Protein AF-0000000080709933 (afdb_homodimer)

Secondary structure (DSSP, 8-state):
---SHHHHHHHHHHHHHHHHHHHHHHHHHHH-SEEEEESB-SSSBSSHHHHHHHHHHHHTT---EEEEGGG-HHHHHHHHHHHT--SS-EEEETTEEEE-HHHHHHHHHHTHHHHHHHHHHH-/---SHHHHHHHHHHHHHHHHHHHHHHHHHHH-SEEEEESB-SSSBSSHHHHHHHHHHHHTT---EEEEGGG-HHHHHHHHHHHT--SS-EEEETTEEEE-HHHHHHHHHHTHHHHHHHHHHH-

Structure (mmCIF, N/CA/C/O backbone):
data_AF-0000000080709933-model_v1
#
loop_
_entity.id
_entity.type
_entity.pdbx_description
1 polymer Glutaredoxin
#
loop_
_atom_site.group_PDB
_atom_site.id
_atom_site.type_symbol
_atom_site.label_atom_id
_atom_site.label_alt_id
_atom_site.label_comp_id
_atom_site.label_asym_id
_atom_site.label_entity_id
_atom_site.label_seq_id
_atom_site.pdbx_PDB_ins_code
_atom_site.Cartn_x
_atom_site.Cartn_y
_atom_site.Cartn_z
_atom_site.occupancy
_atom_site.B_iso_or_equiv
_atom_site.auth_seq_id
_atom_site.auth_comp_id
_atom_site.auth_asym_id
_atom_site.auth_atom_id
_atom_site.pdbx_PDB_model_num
ATOM 1 N N . MET A 1 1 ? 10.039 23.172 -39.812 1 31.02 1 MET A N 1
ATOM 2 C CA . MET A 1 1 ? 9.82 21.75 -40.031 1 31.02 1 MET A CA 1
ATOM 3 C C . MET A 1 1 ? 10.656 20.922 -39.031 1 31.02 1 MET A C 1
ATOM 5 O O . MET A 1 1 ? 10.875 19.734 -39.25 1 31.02 1 MET A O 1
ATOM 9 N N . MET A 1 2 ? 11.555 21.547 -38.469 1 41.44 2 MET A N 1
ATOM 10 C CA . MET A 1 2 ? 12.461 21 -37.438 1 41.44 2 MET A CA 1
ATOM 11 C C . MET A 1 2 ? 11.68 20.359 -36.312 1 41.44 2 MET A C 1
ATOM 13 O O . MET A 1 2 ? 12.195 20.219 -35.188 1 41.44 2 MET A O 1
ATOM 17 N N . SER A 1 3 ? 10.289 20.188 -36.438 1 41.62 3 SER A N 1
ATOM 18 C CA . SER A 1 3 ? 9.117 20.078 -35.594 1 41.62 3 SER A CA 1
ATOM 19 C C . SER A 1 3 ? 9.242 18.906 -34.625 1 41.62 3 SER A C 1
ATOM 21 O O . SER A 1 3 ? 9.164 19.062 -33.406 1 41.62 3 SER A O 1
ATOM 23 N N . GLU A 1 4 ? 8.383 17.578 -34.844 1 43.62 4 GLU A N 1
ATOM 24 C CA . GLU A 1 4 ? 7.754 16.375 -34.312 1 43.62 4 GLU A CA 1
ATOM 25 C C . GLU A 1 4 ? 8.797 15.32 -33.938 1 43.62 4 GLU A C 1
ATOM 27 O O . GLU A 1 4 ? 8.453 14.203 -33.562 1 43.62 4 GLU A O 1
ATOM 32 N N . ASP A 1 5 ? 9.922 15.477 -34.375 1 46.28 5 ASP A N 1
ATOM 33 C CA . ASP A 1 5 ? 10.891 14.383 -34.312 1 46.28 5 ASP A CA 1
ATOM 34 C C . ASP A 1 5 ? 11.367 14.156 -32.875 1 46.28 5 ASP A C 1
ATOM 36 O O . 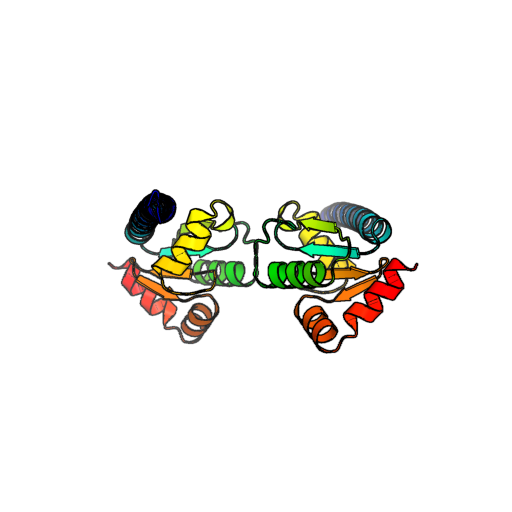ASP A 1 5 ? 11.891 13.094 -32.531 1 46.28 5 ASP A O 1
ATOM 40 N N . PHE A 1 6 ? 11.438 15.195 -32.188 1 52.91 6 PHE A N 1
ATOM 41 C CA . PHE A 1 6 ? 11.859 15.016 -30.812 1 52.91 6 PHE A CA 1
ATOM 42 C C . PHE A 1 6 ? 10.859 14.156 -30.047 1 52.91 6 PHE A C 1
ATOM 44 O O . PHE A 1 6 ? 11.234 13.414 -29.141 1 52.91 6 PHE A O 1
ATOM 51 N N . GLY A 1 7 ? 9.531 14.133 -30.547 1 52.72 7 GLY A N 1
ATOM 52 C CA . GLY A 1 7 ? 8.43 13.336 -30.031 1 52.72 7 GLY A CA 1
ATOM 53 C C . GLY A 1 7 ? 8.531 11.867 -30.375 1 52.72 7 GLY A C 1
ATOM 54 O O . GLY A 1 7 ? 8.148 11 -29.594 1 52.72 7 GLY A O 1
ATOM 55 N N . GLU A 1 8 ? 9.094 11.641 -31.531 1 57.38 8 GLU A N 1
ATOM 56 C CA . GLU A 1 8 ? 9.148 10.281 -32.062 1 57.38 8 GLU A CA 1
ATOM 57 C C . GLU A 1 8 ? 10.234 9.461 -31.344 1 57.38 8 GLU A C 1
ATOM 59 O O . GLU A 1 8 ? 10.016 8.297 -31.016 1 57.38 8 GLU A O 1
ATOM 64 N N . GLU A 1 9 ? 11.414 10.086 -31.203 1 57.44 9 GLU A N 1
ATOM 65 C CA . GLU A 1 9 ? 12.516 9.375 -30.562 1 57.44 9 GLU A CA 1
ATOM 66 C C . GLU A 1 9 ? 12.203 9.055 -29.094 1 57.44 9 GLU A C 1
ATOM 68 O O . GLU A 1 9 ? 12.516 7.969 -28.609 1 57.44 9 GLU A O 1
ATOM 73 N N . ASP A 1 10 ? 11.555 10.109 -28.391 1 62.38 10 ASP A N 1
ATOM 74 C CA . ASP A 1 10 ? 11.156 9.875 -27.016 1 62.38 10 ASP A CA 1
ATOM 75 C C . ASP A 1 10 ? 10.078 8.789 -26.922 1 62.38 10 ASP A C 1
ATOM 77 O O . ASP A 1 10 ? 10.094 7.965 -26.016 1 62.38 10 ASP A O 1
ATOM 81 N N . SER A 1 11 ? 9.367 8.734 -28.094 1 75.38 11 SER A N 1
ATOM 82 C CA . SER A 1 11 ? 8.305 7.742 -28.156 1 75.38 11 SER A CA 1
ATOM 83 C C . SER A 1 11 ? 8.852 6.352 -28.438 1 75.38 11 SER A C 1
ATOM 85 O O . SER A 1 11 ? 8.391 5.363 -27.875 1 75.38 11 SER A O 1
ATOM 87 N N . PHE A 1 12 ? 9.945 6.367 -29.266 1 79.94 12 PHE A N 1
ATOM 88 C CA . PHE A 1 12 ? 10.562 5.078 -29.562 1 79.94 12 PHE A CA 1
ATOM 89 C C . PHE A 1 12 ? 11.242 4.5 -28.328 1 79.94 12 PHE A C 1
ATOM 91 O O . PHE A 1 12 ? 11.109 3.307 -28.047 1 79.94 12 PHE A O 1
ATOM 98 N N . GLY A 1 13 ? 11.992 5.219 -27.641 1 84 13 GLY A N 1
ATOM 99 C CA . GLY A 1 13 ? 12.633 4.789 -26.406 1 84 13 GLY A CA 1
ATOM 100 C C . GLY A 1 13 ? 11.656 4.301 -25.359 1 84 13 GLY A C 1
ATOM 101 O O . GLY A 1 13 ? 11.867 3.26 -24.734 1 84 13 GLY A O 1
ATOM 102 N N . ALA A 1 14 ? 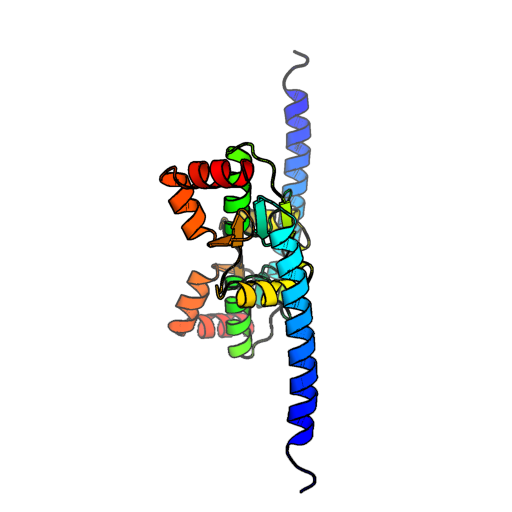10.656 5.105 -25.203 1 84.94 14 ALA A N 1
ATOM 103 C CA . ALA A 1 14 ? 9.609 4.719 -24.25 1 84.94 14 ALA A CA 1
ATOM 104 C C . ALA A 1 14 ? 8.969 3.396 -24.656 1 84.94 14 ALA A C 1
ATOM 106 O O . ALA A 1 14 ? 8.703 2.543 -23.812 1 84.94 14 ALA A O 1
ATOM 107 N N . ARG A 1 15 ? 8.75 3.287 -25.984 1 88.69 15 ARG A N 1
ATOM 108 C CA . ARG A 1 15 ? 8.148 2.057 -26.484 1 88.69 15 ARG A CA 1
ATOM 109 C C . ARG A 1 15 ? 9.086 0.869 -26.281 1 88.69 15 ARG A C 1
ATOM 111 O O . ARG A 1 15 ? 8.641 -0.224 -25.922 1 88.69 15 ARG A O 1
ATOM 118 N N . ALA A 1 16 ? 10.305 0.982 -26.5 1 89.56 16 ALA A N 1
ATOM 119 C CA . ALA A 1 16 ? 11.297 -0.078 -26.344 1 89.56 16 ALA A CA 1
ATOM 120 C C . ALA A 1 16 ? 11.414 -0.492 -24.875 1 89.56 16 ALA A C 1
ATOM 122 O O . ALA A 1 16 ? 11.57 -1.677 -24.562 1 89.56 16 ALA A O 1
ATOM 123 N N . MET A 1 17 ? 11.414 0.42 -23.969 1 91.44 17 MET A N 1
ATOM 124 C CA . MET A 1 17 ? 11.484 0.127 -22.547 1 91.44 17 MET A CA 1
ATOM 125 C C . MET A 1 17 ? 10.25 -0.638 -22.094 1 91.44 17 MET A C 1
ATOM 127 O O . MET A 1 17 ? 10.352 -1.559 -21.266 1 91.44 17 MET A O 1
ATOM 131 N N . GLN A 1 18 ? 9.148 -0.253 -22.625 1 92.56 18 GLN A N 1
ATOM 132 C CA . GLN A 1 18 ? 7.906 -0.944 -22.297 1 92.56 18 GLN A CA 1
ATOM 133 C C . GLN A 1 18 ? 7.949 -2.4 -22.75 1 92.56 18 GLN A C 1
ATOM 135 O O . GLN A 1 18 ? 7.508 -3.295 -22.016 1 92.56 18 GLN A O 1
ATOM 140 N N . GLU A 1 19 ? 8.453 -2.566 -23.938 1 94.56 19 GLU A N 1
ATOM 141 C CA . GLU A 1 19 ? 8.555 -3.916 -24.484 1 94.56 19 GLU A CA 1
ATOM 142 C C . GLU A 1 19 ? 9.508 -4.773 -23.656 1 94.56 19 GLU A C 1
ATOM 144 O O . GLU A 1 19 ? 9.258 -5.961 -23.438 1 94.56 19 GLU A O 1
ATOM 149 N N . ARG A 1 20 ? 10.57 -4.223 -23.234 1 96.25 20 ARG A N 1
ATOM 150 C CA . ARG A 1 20 ? 11.523 -4.945 -22.391 1 96.25 20 ARG A CA 1
ATOM 151 C C . ARG A 1 20 ? 10.883 -5.348 -21.078 1 96.25 20 ARG A C 1
ATOM 153 O O . ARG A 1 20 ? 11.07 -6.469 -20.594 1 96.25 20 ARG A O 1
ATOM 160 N N . THR A 1 21 ? 10.188 -4.434 -20.469 1 97.56 21 THR A N 1
ATOM 161 C CA . THR A 1 21 ? 9.492 -4.711 -19.219 1 97.56 21 THR A CA 1
ATOM 162 C C . THR A 1 21 ? 8.461 -5.824 -19.422 1 97.56 21 THR A C 1
ATOM 164 O O . THR A 1 21 ? 8.344 -6.723 -18.578 1 97.56 21 THR A O 1
ATOM 167 N N . HIS A 1 22 ? 7.723 -5.773 -20.5 1 97.69 22 HIS A N 1
ATOM 168 C CA . HIS A 1 22 ? 6.734 -6.801 -20.797 1 97.69 22 HIS A CA 1
ATOM 169 C C . HIS A 1 22 ? 7.387 -8.172 -20.938 1 97.69 22 HIS A C 1
ATOM 171 O O . HIS A 1 22 ? 6.852 -9.172 -20.453 1 97.69 22 HIS A O 1
ATOM 177 N N . ALA A 1 23 ? 8.508 -8.234 -21.625 1 98 23 ALA A N 1
ATOM 178 C CA . ALA A 1 23 ? 9.227 -9.492 -21.797 1 98 23 ALA A CA 1
ATOM 179 C C . ALA A 1 23 ? 9.688 -10.047 -20.438 1 98 23 ALA A C 1
ATOM 181 O O . ALA A 1 23 ? 9.641 -11.258 -20.219 1 98 23 ALA A O 1
ATOM 182 N N . GLU A 1 24 ? 10.195 -9.164 -19.594 1 98.19 24 GLU A N 1
ATOM 183 C CA . GLU A 1 24 ? 10.609 -9.57 -18.25 1 98.19 24 GLU A CA 1
ATOM 184 C C . GLU A 1 24 ? 9.438 -10.125 -17.453 1 98.19 24 GLU A C 1
ATOM 186 O O . GLU A 1 24 ? 9.562 -11.156 -16.797 1 98.19 24 GLU A O 1
ATOM 191 N N . LEU A 1 25 ? 8.328 -9.453 -17.484 1 98.69 25 LEU A N 1
ATOM 192 C CA . LEU A 1 25 ? 7.133 -9.883 -16.781 1 98.69 25 LEU A CA 1
ATOM 193 C C . LEU A 1 25 ? 6.637 -11.227 -17.312 1 98.69 25 LEU A C 1
ATOM 195 O O . LEU A 1 25 ? 6.246 -12.102 -16.547 1 98.69 25 LEU A O 1
ATOM 199 N N . GLN A 1 26 ? 6.621 -11.391 -18.641 1 98.5 26 GLN A N 1
ATOM 200 C CA . GLN A 1 26 ? 6.238 -12.656 -19.25 1 98.5 26 GLN A CA 1
ATOM 201 C C . GLN A 1 26 ? 7.109 -13.797 -18.734 1 98.5 26 GLN A C 1
ATOM 203 O O . GLN A 1 26 ? 6.609 -14.891 -18.453 1 98.5 26 GLN A O 1
ATOM 208 N N . GLU A 1 27 ? 8.359 -13.523 -18.672 1 98.5 27 GLU A N 1
ATOM 209 C CA . GLU A 1 27 ? 9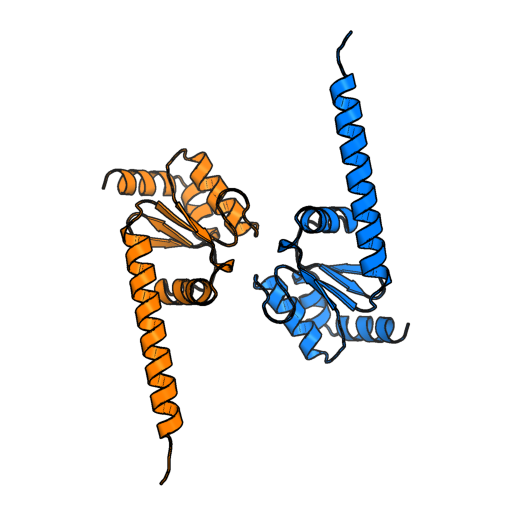.281 -14.539 -18.156 1 98.5 27 GLU A CA 1
ATOM 210 C C . GLU A 1 27 ? 8.961 -14.891 -16.703 1 98.5 27 GLU A C 1
ATOM 212 O O . GLU A 1 27 ? 8.969 -16.062 -16.328 1 98.5 27 GLU A O 1
ATOM 217 N N . MET A 1 28 ? 8.719 -13.883 -15.883 1 98.25 28 MET A N 1
ATOM 218 C CA . MET A 1 28 ? 8.422 -14.117 -14.469 1 98.25 28 MET A CA 1
ATOM 219 C C . MET A 1 28 ? 7.184 -14.984 -14.312 1 98.25 28 MET A C 1
ATOM 221 O O . MET A 1 28 ? 7.199 -15.969 -13.562 1 98.25 28 MET A O 1
ATOM 225 N N . VAL A 1 29 ? 6.098 -14.648 -15.055 1 98.06 29 VAL A N 1
ATOM 226 C CA . VAL A 1 29 ? 4.84 -15.352 -14.836 1 98.06 29 VAL A CA 1
ATOM 227 C C . VAL A 1 29 ? 4.922 -16.75 -15.438 1 98.06 29 VAL A C 1
ATOM 229 O O . VAL A 1 29 ? 4.238 -17.672 -14.984 1 98.06 29 VAL A O 1
ATOM 232 N N . SER A 1 30 ? 5.82 -16.953 -16.406 1 96.88 30 SER A N 1
ATOM 233 C CA . SER A 1 30 ? 5.969 -18.25 -17.031 1 96.88 30 SER A CA 1
ATOM 234 C C . SER A 1 30 ? 6.906 -19.156 -16.234 1 96.88 30 SER A C 1
ATOM 236 O O . SER A 1 30 ? 6.879 -20.375 -16.375 1 96.88 30 SER A O 1
ATOM 238 N N . SER A 1 31 ? 7.715 -18.594 -15.375 1 97 31 SER A N 1
ATOM 239 C CA . SER A 1 31 ? 8.75 -19.359 -14.68 1 97 31 SER A CA 1
ATOM 240 C C . SER A 1 31 ? 8.258 -19.859 -13.328 1 97 31 SER A C 1
ATOM 242 O O . SER A 1 31 ? 8.945 -20.625 -12.656 1 97 31 SER A O 1
ATOM 244 N N . HIS A 1 32 ? 7.137 -19.422 -12.93 1 96.38 32 HIS A N 1
ATOM 245 C CA . HIS A 1 32 ? 6.59 -19.812 -11.633 1 96.38 32 HIS A CA 1
ATOM 246 C C . HIS A 1 32 ? 5.145 -20.281 -11.766 1 96.38 32 HIS A C 1
ATOM 248 O O . HIS A 1 32 ? 4.336 -19.641 -12.438 1 96.38 32 HIS A O 1
ATOM 254 N N . ASN A 1 33 ? 4.777 -21.375 -11.102 1 95.81 33 ASN A N 1
ATOM 255 C CA . ASN A 1 33 ? 3.422 -21.922 -11.172 1 95.81 33 ASN A CA 1
ATOM 256 C C . ASN A 1 33 ? 2.426 -21.016 -10.445 1 95.81 33 ASN A C 1
ATOM 258 O O . ASN A 1 33 ? 1.283 -20.859 -10.883 1 95.81 33 ASN A O 1
ATOM 262 N N . ILE A 1 34 ? 2.852 -20.531 -9.297 1 97.94 34 ILE A N 1
ATOM 263 C CA . ILE A 1 34 ? 2.059 -19.594 -8.508 1 97.94 34 ILE A CA 1
ATOM 264 C C . ILE A 1 34 ? 2.893 -18.344 -8.18 1 97.94 34 ILE A C 1
ATOM 266 O O . ILE A 1 34 ? 3.896 -18.438 -7.473 1 97.94 34 ILE A O 1
ATOM 270 N N . LEU A 1 35 ? 2.527 -17.203 -8.781 1 98.56 35 LEU A N 1
ATOM 271 C CA . LEU A 1 35 ? 3.275 -15.961 -8.633 1 98.56 35 LEU A CA 1
ATOM 272 C C . LEU A 1 35 ? 2.352 -14.812 -8.242 1 98.56 35 LEU A C 1
ATOM 274 O O . LEU A 1 35 ? 1.31 -14.602 -8.867 1 98.56 35 LEU A O 1
ATOM 278 N N . ALA A 1 36 ? 2.672 -14.117 -7.195 1 98.81 36 ALA A N 1
ATOM 279 C CA . ALA A 1 36 ? 1.903 -12.961 -6.75 1 98.81 36 ALA A CA 1
ATOM 280 C C . ALA A 1 36 ? 2.746 -11.688 -6.801 1 98.81 36 ALA A C 1
ATOM 282 O O . ALA A 1 36 ? 3.824 -11.633 -6.207 1 98.81 36 ALA A O 1
ATOM 283 N N . PHE A 1 37 ? 2.332 -10.68 -7.543 1 98.88 37 PHE A N 1
ATOM 284 C CA . PHE A 1 37 ? 2.895 -9.336 -7.445 1 98.88 37 PHE A CA 1
ATOM 285 C C . PHE A 1 37 ? 2.258 -8.562 -6.297 1 98.88 37 PHE A C 1
ATOM 287 O O . PHE A 1 37 ? 1.043 -8.359 -6.277 1 98.88 37 PHE A O 1
ATOM 294 N N . ILE A 1 38 ? 3 -8.07 -5.336 1 98.5 38 ILE A N 1
ATOM 295 C CA . ILE A 1 38 ? 2.438 -7.48 -4.129 1 98.5 38 ILE A CA 1
ATOM 296 C C . ILE A 1 38 ? 3.248 -6.246 -3.734 1 98.5 38 ILE A C 1
ATOM 298 O O . ILE A 1 38 ? 4.324 -6 -4.285 1 98.5 38 ILE A O 1
ATOM 302 N N . LYS A 1 39 ? 2.732 -5.402 -2.92 1 96.75 39 LYS A N 1
ATOM 303 C CA . LYS A 1 39 ? 3.506 -4.375 -2.229 1 96.75 39 LYS A CA 1
ATOM 304 C C . LYS A 1 39 ? 4.207 -4.945 -0.999 1 96.75 39 LYS A C 1
ATOM 306 O O . LYS A 1 39 ? 3.549 -5.395 -0.057 1 96.75 39 LYS A O 1
ATOM 311 N N . GLY A 1 40 ? 5.512 -4.945 -1.022 1 95.06 40 GLY A N 1
ATOM 312 C CA . GLY A 1 40 ? 6.277 -5.656 -0.013 1 95.06 40 GLY A CA 1
ATOM 313 C C . GLY A 1 40 ? 6.648 -7.066 -0.432 1 95.06 40 GLY A C 1
ATOM 314 O O . GLY A 1 40 ? 6.66 -7.383 -1.623 1 95.06 40 GLY A O 1
ATOM 315 N N . ASN A 1 41 ? 7.105 -7.863 0.541 1 95.56 41 ASN A N 1
ATOM 316 C CA . ASN A 1 41 ? 7.461 -9.25 0.248 1 95.56 41 ASN A CA 1
ATOM 317 C C . ASN A 1 41 ? 6.664 -10.227 1.105 1 95.56 41 ASN A C 1
ATOM 319 O O . ASN A 1 41 ? 5.852 -9.812 1.934 1 95.56 41 ASN A O 1
ATOM 323 N N . ARG A 1 42 ? 6.871 -11.477 0.841 1 95.44 42 ARG A N 1
ATOM 324 C C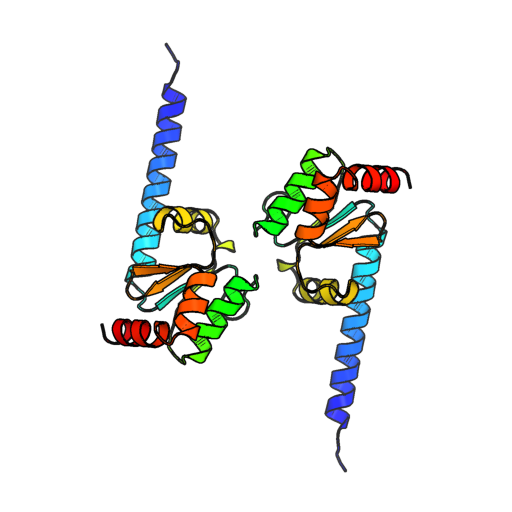A . ARG A 1 42 ? 6.094 -12.547 1.452 1 95.44 42 ARG A CA 1
ATOM 325 C C . ARG A 1 42 ? 6.121 -12.445 2.975 1 95.44 42 ARG A C 1
ATOM 327 O O . ARG A 1 42 ? 5.113 -12.703 3.637 1 95.44 42 ARG A O 1
ATOM 334 N N . LEU A 1 43 ? 7.242 -12.016 3.557 1 94.31 43 LEU A N 1
ATOM 335 C CA . LEU A 1 43 ? 7.426 -11.977 5.004 1 94.31 43 LEU A CA 1
ATOM 336 C C . LEU A 1 43 ? 6.902 -10.672 5.59 1 94.31 43 LEU A C 1
ATOM 338 O O . LEU A 1 43 ? 6.453 -10.633 6.738 1 94.31 43 LEU A O 1
ATOM 342 N N . MET A 1 44 ? 6.945 -9.664 4.762 1 92.19 44 MET A N 1
ATOM 343 C CA . MET A 1 44 ? 6.562 -8.344 5.258 1 92.19 44 MET A CA 1
ATOM 344 C C . MET A 1 44 ? 5.762 -7.578 4.211 1 92.19 44 MET A C 1
ATOM 346 O O . MET A 1 44 ? 6.219 -6.559 3.695 1 92.19 44 MET A O 1
ATOM 350 N N . PRO A 1 45 ? 4.496 -7.973 4.02 1 95.12 45 PRO A N 1
ATOM 351 C CA . PRO A 1 45 ? 3.666 -7.164 3.121 1 95.12 45 PRO A CA 1
ATOM 352 C C . PRO A 1 45 ? 3.432 -5.75 3.65 1 95.12 45 PRO A C 1
ATOM 354 O O . PRO A 1 45 ? 3.275 -5.559 4.859 1 95.12 45 PRO A O 1
ATOM 357 N N . GLN A 1 46 ? 3.418 -4.824 2.771 1 91.69 46 GLN A N 1
ATOM 358 C CA . GLN A 1 46 ? 3.381 -3.426 3.182 1 91.69 46 GLN A CA 1
ATOM 359 C C . GLN A 1 46 ? 2.008 -2.811 2.928 1 91.69 46 GLN A C 1
ATOM 361 O O . GLN A 1 46 ? 1.818 -1.605 3.1 1 91.69 46 GLN A O 1
ATOM 366 N N . CYS A 1 47 ? 1.021 -3.512 2.604 1 93.06 47 CYS A N 1
ATOM 367 C CA . CYS A 1 47 ? -0.37 -3.131 2.387 1 93.06 47 CYS A CA 1
ATOM 368 C C . CYS A 1 47 ? -1.314 -4.242 2.822 1 93.06 47 CYS A C 1
ATOM 370 O O . CYS A 1 47 ? -0.98 -5.426 2.717 1 93.06 47 CYS A O 1
ATOM 372 N N . GLY A 1 48 ? -2.508 -3.912 3.287 1 91.94 48 GLY A N 1
ATOM 373 C CA . GLY A 1 48 ? -3.469 -4.887 3.777 1 91.94 48 GLY A CA 1
ATOM 374 C C . GLY A 1 48 ? -3.934 -5.855 2.705 1 91.94 48 GLY A C 1
ATOM 375 O O . GLY A 1 48 ? -4.09 -7.051 2.965 1 91.94 48 GLY A O 1
ATOM 376 N N . TYR A 1 49 ? -4.176 -5.34 1.511 1 95.12 49 TYR A N 1
ATOM 377 C CA . TYR A 1 49 ? -4.641 -6.199 0.426 1 95.12 49 TYR A CA 1
ATOM 378 C C . TYR A 1 49 ? -3.561 -7.191 0.015 1 95.12 49 TYR A C 1
ATOM 380 O O . TYR A 1 49 ? -3.852 -8.359 -0.245 1 95.12 49 TYR A O 1
ATOM 388 N N . SER A 1 50 ? -2.301 -6.738 -0.094 1 97.81 50 SER A N 1
ATOM 389 C CA . SER A 1 50 ? -1.182 -7.641 -0.351 1 97.81 50 SER A CA 1
ATOM 390 C C . SER A 1 50 ? -1.033 -8.672 0.763 1 97.81 50 SER A C 1
ATOM 392 O O . SER A 1 50 ? -0.81 -9.852 0.495 1 97.81 50 SER A O 1
ATOM 394 N N . GLY A 1 51 ? -1.162 -8.195 1.968 1 97.12 51 GLY A N 1
ATOM 395 C CA . GLY A 1 51 ? -1.112 -9.102 3.1 1 97.12 51 GLY A CA 1
ATOM 396 C C . GLY A 1 51 ? -2.18 -10.18 3.047 1 97.12 51 GLY A C 1
ATOM 397 O O . GLY 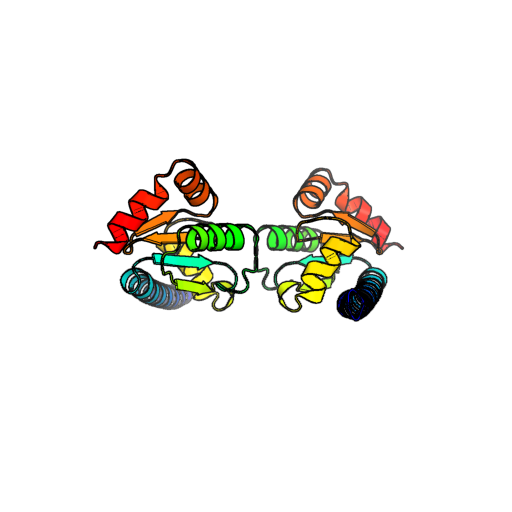A 1 51 ? -1.899 -11.352 3.299 1 97.12 51 GLY A O 1
ATOM 398 N N . THR A 1 52 ? -3.381 -9.789 2.709 1 97.44 52 THR A N 1
ATOM 399 C CA . THR A 1 52 ? -4.496 -10.727 2.605 1 97.44 52 THR A CA 1
ATOM 400 C C . THR A 1 52 ? -4.203 -11.797 1.561 1 97.44 52 THR A C 1
ATOM 402 O O . THR A 1 52 ? -4.414 -12.984 1.809 1 97.44 52 THR A O 1
ATOM 405 N N . LEU A 1 53 ? -3.73 -11.391 0.391 1 98.25 53 LEU A N 1
ATOM 406 C CA . LEU A 1 53 ? -3.406 -12.344 -0.668 1 98.25 53 LEU A CA 1
ATOM 407 C C . LEU A 1 53 ? -2.342 -13.328 -0.203 1 98.25 53 LEU A C 1
ATOM 409 O O . LEU A 1 53 ? -2.48 -14.539 -0.406 1 98.25 53 LEU A O 1
ATOM 413 N N . VAL A 1 54 ? -1.285 -12.867 0.447 1 98.44 54 VAL A N 1
ATOM 414 C CA . VAL A 1 54 ? -0.209 -13.719 0.944 1 98.44 54 VAL A CA 1
ATOM 415 C C . VAL A 1 54 ? -0.759 -14.688 1.983 1 98.44 54 VAL A C 1
ATOM 417 O O . VAL A 1 54 ? -0.447 -15.883 1.951 1 98.44 54 VAL A O 1
ATOM 420 N N . ASN A 1 55 ? -1.584 -14.195 2.861 1 97.88 55 ASN A N 1
ATOM 421 C CA . ASN A 1 55 ? -2.172 -15.031 3.898 1 97.88 55 ASN A CA 1
ATOM 422 C C . ASN A 1 55 ? -3.008 -16.156 3.301 1 97.88 55 ASN A C 1
ATOM 424 O O . ASN A 1 55 ? -2.945 -17.297 3.768 1 97.88 55 ASN A O 1
ATOM 428 N N . ILE A 1 56 ? -3.795 -15.82 2.355 1 98.12 56 ILE A N 1
ATOM 429 C CA . ILE A 1 56 ? -4.629 -16.812 1.681 1 98.12 56 ILE A CA 1
ATOM 430 C C . ILE A 1 56 ? -3.75 -17.906 1.077 1 98.12 56 ILE A C 1
ATOM 432 O O . ILE A 1 56 ? -3.992 -19.094 1.291 1 98.12 56 ILE A O 1
ATOM 436 N N . LEU A 1 57 ? -2.707 -17.578 0.332 1 97.69 57 LEU A N 1
ATOM 437 C CA . LEU A 1 57 ? -1.833 -18.562 -0.315 1 97.69 57 LEU A CA 1
ATOM 438 C C . LEU A 1 57 ? -1.106 -19.406 0.722 1 97.69 57 LEU A C 1
ATOM 440 O O . LEU A 1 57 ? -0.934 -20.609 0.531 1 97.69 57 LEU A O 1
ATOM 444 N N . GLN A 1 58 ? -0.718 -18.797 1.781 1 97.31 58 GLN A N 1
ATOM 445 C CA . GLN A 1 58 ? -0.06 -19.516 2.859 1 97.31 58 GLN A CA 1
ATOM 446 C C . GLN A 1 58 ? -1.011 -20.531 3.5 1 97.31 58 GLN A C 1
ATOM 448 O O . GLN A 1 58 ? -0.604 -21.641 3.848 1 97.31 58 GLN A O 1
ATOM 453 N N . SER A 1 59 ? -2.219 -20.109 3.691 1 96.94 59 SER A N 1
ATOM 454 C CA . SER A 1 59 ? -3.197 -20.969 4.336 1 96.94 59 SER A CA 1
ATOM 455 C C . SER A 1 59 ? -3.471 -22.219 3.496 1 96.94 59 SER A C 1
ATOM 457 O O . SER A 1 59 ? -3.916 -23.25 4.02 1 96.94 59 SER A O 1
ATOM 459 N N . LEU A 1 60 ? -3.312 -22.141 2.258 1 95.12 60 LEU A N 1
ATOM 460 C CA . LEU A 1 60 ? -3.555 -23.266 1.348 1 95.12 60 LEU A CA 1
ATOM 461 C C . LEU A 1 60 ? -2.346 -24.188 1.29 1 95.12 60 LEU A C 1
ATOM 463 O O . LEU A 1 60 ? -2.385 -25.219 0.626 1 95.12 60 LEU A O 1
ATOM 467 N N . SER A 1 61 ? -1.234 -23.828 1.957 1 93.56 61 SER A N 1
ATOM 468 C CA . SER A 1 61 ? -0.04 -24.656 2.133 1 93.56 61 SER A CA 1
ATOM 469 C C . SER A 1 61 ? 0.556 -25.062 0.789 1 93.56 61 SER A C 1
ATOM 471 O O . SER A 1 61 ? 0.927 -26.219 0.592 1 93.56 61 SER A O 1
ATOM 473 N N . VAL A 1 62 ? 0.583 -24.141 -0.153 1 92.38 62 VAL A N 1
ATOM 474 C CA . VAL A 1 62 ? 1.2 -24.359 -1.457 1 92.38 62 VAL A CA 1
ATOM 475 C C . VAL A 1 62 ? 2.408 -23.438 -1.622 1 92.38 62 VAL A C 1
ATOM 477 O O . VAL A 1 62 ? 2.428 -22.328 -1.084 1 92.38 62 VAL A O 1
ATOM 480 N N . PRO A 1 63 ? 3.424 -23.969 -2.289 1 95.25 63 PRO A N 1
ATOM 481 C CA . PRO A 1 63 ? 4.555 -23.078 -2.576 1 95.25 63 PRO A CA 1
ATOM 482 C C . PRO A 1 63 ? 4.199 -21.969 -3.562 1 95.25 63 PRO A C 1
ATOM 484 O O . PRO A 1 63 ? 3.461 -22.203 -4.523 1 95.25 63 PRO A O 1
ATOM 487 N N . PHE A 1 64 ? 4.633 -20.812 -3.324 1 97.19 64 PHE A N 1
ATOM 488 C CA . PHE A 1 64 ? 4.422 -19.688 -4.23 1 97.19 64 PHE A CA 1
ATOM 489 C C . PHE A 1 64 ? 5.551 -18.672 -4.113 1 97.19 64 PHE A C 1
ATOM 491 O O . PHE A 1 64 ? 6.309 -18.688 -3.139 1 97.19 64 PHE A O 1
ATOM 498 N N . GLU A 1 65 ? 5.719 -17.844 -5.141 1 97.75 65 GLU A N 1
ATOM 499 C CA . GLU A 1 65 ? 6.691 -16.766 -5.156 1 97.75 65 GLU A CA 1
ATOM 500 C C . GLU A 1 65 ? 6 -15.398 -5.16 1 97.75 65 GLU A C 1
ATOM 502 O O . GLU A 1 65 ? 4.844 -15.289 -5.566 1 97.75 65 GLU A O 1
ATOM 507 N N . THR A 1 66 ? 6.703 -14.43 -4.66 1 98.62 66 THR A N 1
ATOM 508 C CA . THR A 1 66 ? 6.199 -13.055 -4.695 1 98.62 66 THR A CA 1
ATOM 509 C C . THR A 1 66 ? 7.195 -12.133 -5.391 1 98.62 66 THR A C 1
ATOM 511 O O . THR A 1 66 ? 8.398 -12.398 -5.391 1 98.62 66 THR A O 1
ATOM 514 N N . VAL A 1 67 ? 6.715 -11.133 -6.008 1 98.69 67 VAL A N 1
ATOM 515 C CA . VAL A 1 67 ? 7.504 -10.023 -6.539 1 98.69 67 VAL A CA 1
ATOM 516 C C . VAL A 1 67 ? 7.113 -8.727 -5.836 1 98.69 67 VAL A C 1
ATOM 518 O O . VAL A 1 67 ? 5.938 -8.359 -5.809 1 98.69 67 VAL A O 1
ATOM 521 N N . ASP A 1 68 ? 8.062 -8.117 -5.277 1 97.81 68 ASP A N 1
ATOM 522 C CA . ASP A 1 68 ? 7.824 -6.82 -4.641 1 97.81 68 ASP A CA 1
ATOM 523 C C . ASP A 1 68 ? 7.832 -5.691 -5.668 1 97.81 68 ASP A C 1
ATOM 525 O O . ASP A 1 68 ? 8.898 -5.27 -6.125 1 97.81 68 ASP A O 1
ATOM 529 N N . VAL A 1 69 ? 6.621 -5.07 -5.883 1 97.31 69 VAL A N 1
ATOM 530 C CA . VAL A 1 69 ? 6.527 -4.09 -6.961 1 97.31 69 VAL A CA 1
ATOM 531 C C . VAL A 1 69 ? 7.059 -2.74 -6.477 1 97.31 69 VAL A C 1
ATOM 533 O O . VAL A 1 69 ? 7.328 -1.847 -7.285 1 97.31 69 VAL A O 1
ATOM 536 N N . LEU A 1 70 ? 7.168 -2.549 -5.203 1 93 70 LEU A N 1
ATOM 537 C CA . LEU A 1 70 ? 7.664 -1.282 -4.676 1 93 70 LEU A CA 1
ATOM 538 C C . LEU A 1 70 ? 9.156 -1.116 -4.973 1 93 70 LEU A C 1
ATOM 540 O O . LEU A 1 70 ? 9.68 -0.002 -4.926 1 93 70 LEU A O 1
ATOM 544 N N . ALA A 1 71 ? 9.867 -2.178 -5.277 1 93.38 71 ALA A N 1
ATOM 545 C CA . ALA A 1 71 ? 11.312 -2.158 -5.48 1 93.38 71 ALA A CA 1
ATOM 546 C C . ALA A 1 71 ? 11.664 -1.611 -6.863 1 93.38 71 ALA A C 1
ATOM 548 O O . ALA A 1 71 ? 12.812 -1.235 -7.113 1 93.38 71 ALA A O 1
ATOM 549 N N . ASP A 1 72 ? 10.742 -1.623 -7.766 1 94.75 72 ASP A N 1
ATOM 550 C CA . ASP A 1 72 ? 11 -1.229 -9.148 1 94.75 72 ASP A CA 1
ATOM 551 C C . ASP A 1 72 ? 9.75 -0.627 -9.789 1 94.75 72 ASP A C 1
ATOM 553 O O . ASP A 1 72 ? 8.836 -1.354 -10.18 1 94.75 72 ASP A O 1
ATOM 557 N N . GLU A 1 73 ? 9.789 0.691 -10.031 1 93.19 73 GLU A N 1
ATOM 558 C CA . GLU A 1 73 ? 8.641 1.405 -10.586 1 93.19 73 GLU A CA 1
ATOM 559 C C . GLU A 1 73 ? 8.266 0.864 -11.961 1 93.19 73 GLU A C 1
ATOM 561 O O . GLU A 1 73 ? 7.094 0.856 -12.336 1 93.19 73 GLU A O 1
ATOM 566 N N . ARG A 1 74 ? 9.281 0.476 -12.719 1 94.94 74 ARG A N 1
ATOM 567 C CA . ARG A 1 74 ? 9.008 -0.108 -14.031 1 94.94 74 ARG A CA 1
ATOM 568 C C . ARG A 1 74 ? 8.125 -1.348 -13.906 1 94.94 74 ARG A C 1
ATOM 570 O O . ARG A 1 74 ? 7.172 -1.517 -14.664 1 94.94 74 ARG A O 1
ATOM 577 N N . ILE A 1 75 ? 8.398 -2.148 -12.875 1 97.5 75 ILE A N 1
ATOM 578 C CA . ILE A 1 75 ? 7.641 -3.373 -12.641 1 97.5 75 ILE A CA 1
ATOM 579 C C . ILE A 1 75 ? 6.254 -3.027 -12.109 1 97.5 75 ILE A C 1
ATOM 581 O O . ILE A 1 75 ? 5.258 -3.631 -12.508 1 97.5 75 ILE A O 1
ATOM 585 N N . ARG A 1 76 ? 6.223 -2.045 -11.195 1 96.94 76 ARG A N 1
ATOM 586 C CA . ARG A 1 76 ? 4.953 -1.622 -10.609 1 96.94 76 ARG A CA 1
ATOM 587 C C . ARG A 1 76 ? 3.979 -1.161 -11.688 1 96.94 76 ARG A C 1
ATOM 589 O O . ARG A 1 76 ? 2.842 -1.635 -11.75 1 96.94 76 ARG A O 1
ATOM 596 N N . GLN A 1 77 ? 4.414 -0.354 -12.633 1 95.69 77 GLN A N 1
ATOM 597 C CA . GLN A 1 77 ? 3.555 0.136 -13.703 1 95.69 77 GLN A CA 1
ATOM 598 C C . GLN A 1 77 ? 3.381 -0.917 -14.797 1 95.69 77 GLN A C 1
ATOM 600 O O . GLN A 1 77 ? 2.289 -1.079 -15.344 1 95.69 77 GLN A O 1
ATOM 605 N N . GLY A 1 78 ? 4.375 -1.637 -15.047 1 98.12 78 GLY A N 1
ATOM 606 C CA . GLY A 1 78 ? 4.363 -2.639 -16.109 1 98.12 78 GLY A CA 1
ATOM 607 C C . GLY A 1 78 ? 3.355 -3.746 -15.859 1 98.12 78 GLY A C 1
ATOM 608 O O . GLY A 1 78 ? 2.686 -4.195 -16.797 1 98.12 78 GLY A O 1
ATOM 609 N N . ILE A 1 79 ? 3.234 -4.184 -14.656 1 98.69 79 ILE A N 1
ATOM 610 C CA . ILE A 1 79 ? 2.354 -5.316 -14.383 1 98.69 79 ILE A CA 1
ATOM 611 C C . ILE A 1 79 ? 0.898 -4.891 -14.555 1 98.69 79 ILE A C 1
ATOM 613 O O . ILE A 1 79 ? 0.052 -5.695 -14.953 1 98.69 79 ILE A O 1
ATOM 617 N N . LYS A 1 80 ? 0.587 -3.643 -14.211 1 98.06 80 LYS A N 1
ATOM 618 C CA . LYS A 1 80 ? -0.76 -3.123 -14.43 1 98.06 80 LYS A CA 1
ATOM 619 C C . LYS A 1 80 ? -1.093 -3.08 -15.922 1 98.06 80 LYS A C 1
ATOM 621 O O . LYS A 1 80 ? -2.191 -3.463 -16.328 1 98.06 80 LYS A O 1
ATOM 626 N N . ASP A 1 81 ? -0.102 -2.699 -16.703 1 97.94 81 ASP A N 1
ATOM 627 C CA . ASP A 1 81 ? -0.279 -2.664 -18.156 1 97.94 81 ASP A CA 1
ATOM 628 C C . ASP A 1 81 ? -0.362 -4.074 -18.734 1 97.94 81 ASP A C 1
ATOM 630 O O . ASP A 1 81 ? -1.206 -4.355 -19.578 1 97.94 81 ASP A O 1
ATOM 634 N N . PHE A 1 82 ? 0.498 -4.938 -18.266 1 98.56 82 PHE A N 1
ATOM 635 C CA . PHE A 1 82 ? 0.613 -6.316 -18.734 1 98.56 82 PHE A CA 1
ATOM 636 C C . PHE A 1 82 ? -0.696 -7.066 -18.516 1 98.56 82 PHE A C 1
ATOM 638 O O . PHE A 1 82 ? -1.14 -7.805 -19.406 1 98.56 82 PHE A O 1
ATOM 645 N N . SER A 1 83 ? -1.368 -6.848 -17.406 1 98.5 83 SER A N 1
ATOM 646 C CA . SER A 1 83 ? -2.596 -7.551 -17.047 1 98.5 83 SER A CA 1
ATOM 647 C C . SER A 1 83 ? -3.828 -6.754 -17.469 1 98.5 83 SER A C 1
ATOM 649 O O . SER A 1 83 ? -4.949 -7.27 -17.422 1 98.5 83 SER A O 1
ATOM 651 N N . ASN A 1 84 ? -3.621 -5.492 -17.844 1 98.06 84 ASN A N 1
ATOM 652 C CA . ASN A 1 84 ? -4.73 -4.566 -18.047 1 98.06 84 ASN A CA 1
ATOM 653 C C . ASN A 1 84 ? -5.637 -4.492 -16.828 1 98.06 84 ASN A C 1
ATOM 655 O O . ASN A 1 84 ? -6.855 -4.637 -16.938 1 98.06 84 ASN A O 1
ATOM 659 N N . TRP A 1 85 ? -5.062 -4.398 -15.672 1 97.81 85 TRP A N 1
ATOM 660 C CA . TRP A 1 85 ? -5.707 -4.309 -14.367 1 97.81 85 TRP A CA 1
ATOM 661 C C . TRP A 1 85 ? -5.066 -3.221 -13.516 1 97.81 85 TRP A C 1
ATOM 663 O O . TRP A 1 85 ? -3.84 -3.135 -13.422 1 97.81 85 TRP A O 1
ATOM 673 N N . PRO A 1 86 ? -5.809 -2.402 -12.852 1 95.88 86 PRO A N 1
ATOM 674 C CA . PRO A 1 86 ? -5.25 -1.157 -12.32 1 95.88 86 PRO A CA 1
ATOM 675 C C . PRO A 1 86 ? -4.66 -1.324 -10.93 1 95.88 86 PRO A C 1
ATOM 677 O O . PRO A 1 86 ? -3.932 -0.448 -10.453 1 95.88 86 PRO A O 1
ATOM 680 N N . THR A 1 87 ? -4.984 -2.465 -10.242 1 96.12 87 THR A N 1
ATOM 681 C CA . THR A 1 87 ? -4.652 -2.463 -8.828 1 96.12 87 THR A CA 1
ATOM 682 C C . THR A 1 87 ? -3.66 -3.576 -8.5 1 96.12 87 THR A C 1
ATOM 684 O O . THR A 1 87 ? -3.445 -4.48 -9.312 1 96.12 87 THR A O 1
ATOM 687 N N . ILE A 1 88 ? -2.893 -3.416 -7.469 1 97.62 88 ILE A N 1
ATOM 688 C CA . ILE A 1 88 ? -2.018 -4.375 -6.801 1 97.62 88 ILE A CA 1
ATOM 689 C C . ILE A 1 88 ? -2.602 -4.742 -5.438 1 97.62 88 ILE A C 1
ATOM 691 O O . ILE A 1 88 ? -3.146 -3.889 -4.738 1 97.62 88 ILE A O 1
ATOM 695 N N . PRO A 1 89 ? -2.553 -5.945 -5.184 1 98.31 89 PRO A N 1
ATOM 696 C CA . PRO A 1 89 ? -1.779 -7.07 -5.711 1 98.31 89 PRO A CA 1
ATOM 697 C C . PRO A 1 89 ? -2.451 -7.742 -6.906 1 98.31 89 PRO A C 1
ATOM 699 O O . PRO A 1 89 ? -3.596 -7.418 -7.234 1 98.31 89 PRO A O 1
ATOM 702 N N . GLN A 1 90 ? -1.661 -8.609 -7.602 1 98.88 90 GLN A N 1
ATOM 703 C CA . GLN A 1 90 ? -2.15 -9.422 -8.711 1 98.88 90 GLN A CA 1
ATOM 704 C C . GLN A 1 90 ? -1.63 -10.852 -8.617 1 98.88 90 GLN A C 1
ATOM 706 O O . GLN A 1 90 ? -0.433 -11.078 -8.422 1 98.88 90 GLN A O 1
ATOM 711 N N . LEU A 1 91 ? -2.523 -11.844 -8.82 1 98.81 91 LEU A N 1
ATOM 712 C CA . LEU A 1 91 ? -2.172 -13.258 -8.734 1 98.81 91 LEU A CA 1
ATOM 713 C C . LEU A 1 91 ? -2.127 -13.883 -10.125 1 98.81 91 LEU A C 1
ATOM 715 O O . LEU A 1 91 ? -3.008 -13.641 -10.953 1 98.81 91 LEU A O 1
ATOM 719 N N . TYR A 1 92 ? -1.155 -14.664 -10.367 1 98.56 92 TYR A N 1
ATOM 720 C CA . TYR A 1 92 ? -1.004 -15.469 -11.578 1 98.56 92 TYR A CA 1
ATOM 721 C C . TYR A 1 92 ? -0.865 -16.953 -11.242 1 98.56 92 TYR A C 1
ATOM 723 O O . TYR A 1 92 ? -0.123 -17.312 -10.32 1 98.56 92 TYR A O 1
ATOM 731 N N . LEU A 1 93 ? -1.559 -17.797 -11.898 1 98.06 93 LEU A N 1
ATOM 732 C CA . LEU A 1 93 ? -1.462 -19.25 -11.828 1 98.06 93 LEU A CA 1
ATOM 733 C C . LEU A 1 93 ? -1.105 -19.828 -13.188 1 98.06 93 LEU A C 1
ATOM 735 O O . LEU A 1 93 ? -1.837 -19.641 -14.164 1 98.06 93 LEU A O 1
ATOM 739 N N . GLY A 1 94 ? 0.027 -20.469 -13.211 1 95.12 94 GLY A N 1
ATOM 740 C CA . GLY A 1 94 ? 0.435 -21.062 -14.484 1 95.12 94 GLY A CA 1
ATOM 741 C C . GLY A 1 94 ? 0.601 -20.031 -15.586 1 95.12 94 GLY A C 1
ATOM 742 O O . GLY A 1 94 ? 0.216 -20.281 -16.734 1 95.12 94 GLY A O 1
ATOM 743 N N . GLY A 1 95 ? 0.928 -18.859 -15.203 1 96.5 95 GLY A N 1
ATOM 744 C CA . GLY A 1 95 ? 1.166 -17.797 -16.172 1 96.5 95 GLY A CA 1
ATOM 745 C C . GLY A 1 95 ? -0.09 -17.031 -16.531 1 96.5 95 GLY A C 1
ATOM 746 O O . GLY A 1 95 ? -0.033 -16.062 -17.297 1 96.5 95 GLY A O 1
ATOM 747 N N . GLU A 1 96 ? -1.233 -17.375 -15.992 1 96.88 96 GLU A N 1
ATOM 748 C CA . GLU A 1 96 ? -2.502 -16.719 -16.297 1 96.88 96 GLU A CA 1
ATOM 749 C C . GLU A 1 96 ? -2.904 -15.766 -15.18 1 96.88 96 GLU A C 1
ATOM 751 O O . GLU A 1 96 ? -2.822 -16.109 -14 1 96.88 96 GLU A O 1
ATOM 756 N N . PHE A 1 97 ? -3.398 -14.648 -15.602 1 98.69 97 PHE A N 1
ATOM 757 C CA . PHE A 1 97 ? -3.863 -13.648 -14.641 1 98.69 97 PHE A CA 1
ATOM 758 C C . PHE A 1 97 ? -5.18 -14.078 -14.008 1 98.69 97 PHE A C 1
ATOM 760 O O . PHE A 1 97 ? -6.152 -14.352 -14.711 1 98.69 97 PHE A O 1
ATOM 767 N N . ILE A 1 98 ? -5.23 -14.125 -12.648 1 98.56 98 ILE A N 1
ATOM 768 C CA . ILE A 1 98 ? -6.43 -14.516 -11.914 1 98.56 98 ILE A CA 1
ATOM 769 C C . ILE A 1 98 ? -7.191 -13.266 -11.469 1 98.56 98 ILE A C 1
ATOM 771 O O . ILE A 1 98 ? -8.414 -13.188 -11.625 1 98.56 98 ILE A O 1
ATOM 775 N N . GLY A 1 99 ? -6.477 -12.289 -10.852 1 98.5 99 GLY A N 1
ATOM 776 C CA . GLY A 1 99 ? -7.129 -11.078 -10.375 1 98.5 99 GLY A CA 1
ATOM 777 C C . GLY A 1 99 ? -6.398 -10.43 -9.219 1 98.5 99 GLY A C 1
ATOM 778 O O . GLY A 1 99 ? -5.324 -10.883 -8.812 1 98.5 99 GLY A O 1
ATOM 779 N N . GLY A 1 100 ? -6.973 -9.367 -8.805 1 97.94 100 GLY A N 1
ATOM 780 C CA . GLY A 1 100 ? -6.5 -8.688 -7.609 1 97.94 100 GLY A CA 1
ATOM 781 C C . GLY A 1 100 ? -7.02 -9.305 -6.328 1 97.94 100 GLY A C 1
ATOM 782 O O . GLY A 1 100 ? -7.547 -10.422 -6.34 1 97.94 100 GLY A O 1
ATOM 783 N N . ALA A 1 101 ? -6.863 -8.57 -5.27 1 97.44 101 ALA A N 1
ATOM 784 C CA . ALA A 1 101 ? -7.191 -9.086 -3.943 1 97.44 101 ALA A CA 1
ATOM 785 C C . ALA A 1 101 ? -8.68 -9.422 -3.838 1 97.44 101 ALA A C 1
ATOM 787 O O . ALA A 1 101 ? -9.047 -10.484 -3.336 1 97.44 101 ALA A O 1
ATOM 788 N N . ASP A 1 102 ? -9.57 -8.539 -4.293 1 97.31 102 ASP A N 1
ATOM 789 C CA . ASP A 1 102 ? -11.008 -8.75 -4.172 1 97.31 102 ASP A CA 1
ATOM 790 C C . ASP A 1 102 ? -11.438 -10.039 -4.875 1 97.31 102 ASP A C 1
ATOM 792 O O . ASP A 1 102 ? -12.234 -10.812 -4.336 1 97.31 102 ASP A O 1
ATOM 796 N N . ILE A 1 103 ? -10.93 -10.281 -6.062 1 98.25 103 ILE A N 1
ATOM 797 C CA . ILE A 1 103 ? -11.266 -11.469 -6.84 1 98.25 103 ILE A CA 1
ATOM 798 C C . ILE A 1 103 ? -10.734 -12.719 -6.137 1 98.25 103 ILE A C 1
ATOM 800 O O . ILE A 1 103 ? -11.445 -13.711 -6 1 98.25 103 ILE A O 1
ATOM 804 N N . VAL A 1 104 ? -9.523 -12.648 -5.672 1 98.5 104 VAL A N 1
ATOM 805 C CA . VAL A 1 104 ? -8.898 -13.797 -5.023 1 98.5 104 VAL A CA 1
ATOM 806 C C . VAL A 1 104 ? -9.648 -14.148 -3.746 1 98.5 104 VAL A C 1
ATOM 808 O O . VAL A 1 104 ? -9.883 -15.328 -3.455 1 98.5 104 VAL A O 1
ATOM 811 N N . ILE A 1 105 ? -10.07 -13.148 -2.977 1 98.38 105 ILE A N 1
ATOM 812 C CA . ILE A 1 105 ? -10.836 -13.375 -1.757 1 98.38 105 ILE A CA 1
ATOM 813 C C . ILE A 1 105 ? -12.141 -14.102 -2.092 1 98.38 105 ILE A C 1
ATOM 815 O O . ILE A 1 105 ? -12.492 -15.086 -1.434 1 98.38 105 ILE A O 1
ATOM 819 N N . GLU A 1 106 ? -12.82 -13.602 -3.115 1 98.56 106 GLU A N 1
ATOM 820 C CA . GLU A 1 106 ? -14.07 -14.227 -3.533 1 98.56 106 GLU A CA 1
ATOM 821 C C . GLU A 1 106 ? -13.852 -15.68 -3.947 1 98.56 106 GLU A C 1
ATOM 823 O O . GLU A 1 106 ? -14.602 -16.562 -3.539 1 98.56 106 GLU A O 1
ATOM 828 N N . LEU A 1 107 ? -12.859 -15.922 -4.75 1 98.62 107 LEU A N 1
ATOM 829 C CA . LEU A 1 107 ? -12.555 -17.266 -5.207 1 98.62 107 LEU A CA 1
ATOM 830 C C . LEU A 1 107 ? -12.18 -18.172 -4.031 1 98.62 107 LEU A C 1
ATOM 832 O O . LEU A 1 107 ? -12.539 -19.344 -4.008 1 98.62 107 LEU A O 1
ATOM 836 N N . PHE A 1 108 ? -11.453 -17.656 -3.059 1 98.5 108 PHE A N 1
ATOM 837 C CA . PHE A 1 108 ? -11.062 -18.406 -1.874 1 98.5 108 PHE A CA 1
ATOM 838 C C . PHE A 1 108 ? -12.289 -18.812 -1.061 1 98.5 108 PHE A C 1
ATOM 840 O O . PHE A 1 108 ? -12.422 -19.969 -0.649 1 98.5 108 PHE A O 1
ATOM 847 N N . GLN A 1 109 ? -13.164 -17.812 -0.871 1 98 109 GLN A N 1
ATOM 848 C CA . GLN A 1 109 ? -14.367 -18.047 -0.074 1 98 109 GLN A CA 1
ATOM 849 C C . GLN A 1 109 ? -15.273 -19.078 -0.727 1 98 109 GLN A C 1
ATOM 851 O O . GLN A 1 109 ? -15.93 -19.875 -0.035 1 98 109 GLN A O 1
ATOM 856 N N . SER A 1 110 ? -15.305 -19.156 -2 1 97.94 110 SER A N 1
ATOM 857 C CA . SER A 1 110 ? -16.156 -20.094 -2.725 1 97.94 110 SER A CA 1
ATOM 858 C C . SER A 1 110 ? -15.5 -21.453 -2.852 1 97.94 110 SER A C 1
ATOM 860 O O . SER A 1 110 ? -16.141 -22.422 -3.27 1 97.94 110 SER A O 1
ATOM 862 N N . GLY A 1 111 ? -14.219 -21.547 -2.623 1 97.31 111 GLY A N 1
ATOM 863 C CA . GLY A 1 111 ? -13.477 -22.797 -2.752 1 97.31 111 GLY A CA 1
ATOM 864 C C . GLY A 1 111 ? -12.883 -23 -4.133 1 97.31 111 GLY A C 1
ATOM 865 O O . GLY A 1 111 ? -12.125 -23.938 -4.355 1 97.31 111 GLY A O 1
ATOM 866 N N . GLU A 1 112 ? -13.195 -22.109 -5.012 1 98 112 GLU A N 1
ATOM 867 C CA . GLU A 1 112 ? -12.75 -22.234 -6.398 1 98 112 GLU A CA 1
ATOM 868 C C . GLU A 1 112 ? -11.25 -22 -6.52 1 98 112 GLU A C 1
ATOM 870 O O . GLU A 1 112 ? -10.586 -22.609 -7.359 1 98 112 GLU A O 1
ATOM 875 N N . LEU A 1 113 ? -10.711 -21.188 -5.711 1 98 113 LEU A N 1
ATOM 876 C CA . LEU A 1 113 ? -9.281 -20.906 -5.77 1 98 113 LEU A CA 1
ATOM 877 C C . LEU A 1 113 ? -8.469 -22.172 -5.551 1 98 113 LEU A C 1
ATOM 879 O O . LEU A 1 113 ? -7.488 -22.422 -6.262 1 98 113 LEU A O 1
ATOM 883 N N . GLN A 1 114 ? -8.828 -22.906 -4.562 1 96.06 114 GLN A N 1
ATOM 884 C CA . GLN A 1 114 ? -8.133 -24.156 -4.27 1 96.06 114 GLN A CA 1
ATOM 885 C C . GLN A 1 114 ? -8.141 -25.078 -5.48 1 96.06 114 GLN A C 1
ATOM 887 O O . GLN A 1 114 ? -7.129 -25.719 -5.781 1 96.06 114 GLN A O 1
ATOM 892 N N . GLU A 1 115 ? -9.266 -25.109 -6.082 1 95.44 115 GLU A N 1
ATOM 893 C CA . GLU A 1 115 ? -9.383 -25.953 -7.273 1 95.44 115 GLU A CA 1
ATOM 894 C C . GLU A 1 115 ? -8.438 -25.484 -8.375 1 95.44 115 GLU A C 1
ATOM 896 O O . GLU A 1 115 ? -7.773 -26.297 -9.016 1 95.44 115 GLU A O 1
ATOM 901 N N . MET A 1 116 ? -8.406 -24.188 -8.555 1 96.31 116 MET A N 1
ATOM 902 C CA . MET A 1 116 ? -7.547 -23.594 -9.586 1 96.31 116 MET A CA 1
ATOM 903 C C . MET A 1 116 ? -6.078 -23.875 -9.289 1 96.31 116 MET A C 1
ATOM 905 O O . MET A 1 116 ? -5.305 -24.172 -10.203 1 96.31 116 MET A O 1
ATOM 909 N N . ILE A 1 117 ? -5.703 -23.859 -8.078 1 95.38 117 ILE A N 1
ATOM 910 C CA . ILE A 1 117 ? -4.32 -24.047 -7.66 1 95.38 117 ILE A CA 1
ATOM 911 C C . ILE A 1 117 ? -3.922 -25.516 -7.859 1 95.38 117 ILE A C 1
ATOM 913 O O . ILE A 1 117 ? -2.803 -25.812 -8.281 1 95.38 117 ILE A O 1
ATOM 917 N N . GLU A 1 118 ? -4.809 -26.359 -7.578 1 90.44 118 GLU A N 1
ATOM 918 C CA . GLU A 1 118 ? -4.551 -27.781 -7.773 1 90.44 118 GLU A CA 1
ATOM 919 C C . GLU A 1 118 ? -4.312 -28.109 -9.25 1 90.44 118 GLU A C 1
ATOM 921 O O . GLU A 1 118 ? -3.453 -28.922 -9.578 1 90.44 118 GLU A O 1
ATOM 926 N N . VAL A 1 119 ? -5.059 -27.438 -10.016 1 87.5 119 VAL A N 1
ATOM 927 C CA . VAL A 1 119 ? -4.898 -27.641 -11.453 1 87.5 119 VAL A CA 1
ATOM 928 C C . VAL A 1 119 ? -3.549 -27.094 -11.906 1 87.5 119 VAL A C 1
ATOM 930 O O . VAL A 1 119 ? -2.846 -27.734 -12.688 1 87.5 119 VAL A O 1
ATOM 933 N N . ALA A 1 120 ? -3.154 -25.969 -11.422 1 84.06 120 ALA A N 1
ATOM 934 C CA . ALA A 1 120 ? -1.901 -25.312 -11.805 1 84.06 120 ALA A CA 1
ATOM 935 C C . ALA A 1 120 ? -0.699 -26.109 -11.289 1 84.06 120 ALA A C 1
ATOM 937 O O . ALA A 1 120 ? 0.339 -26.172 -11.945 1 84.06 120 ALA A O 1
ATOM 938 N N . ALA A 1 121 ? -0.84 -26.641 -10.102 1 76.94 121 ALA A N 1
ATOM 939 C CA . ALA A 1 121 ? 0.241 -27.422 -9.508 1 76.94 121 ALA A CA 1
ATOM 940 C C . ALA A 1 121 ? 0.439 -28.75 -10.25 1 76.94 121 ALA A C 1
ATOM 942 O O . ALA A 1 121 ? 1.532 -29.312 -10.234 1 76.94 121 ALA A O 1
ATOM 943 N N . ALA A 1 122 ? -0.659 -29.125 -10.836 1 72.81 122 ALA A N 1
ATOM 944 C CA . ALA A 1 122 ? -0.601 -30.406 -11.539 1 72.81 122 ALA A CA 1
ATOM 945 C C . ALA A 1 122 ? -0.053 -30.234 -12.953 1 72.81 122 ALA A C 1
ATOM 947 O O . ALA A 1 122 ? 0.362 -31.219 -13.586 1 72.81 122 ALA A O 1
ATOM 948 N N . SER A 1 123 ? 0.001 -28.984 -13.375 1 63.81 123 SER A N 1
ATOM 949 C CA . SER A 1 123 ? 0.448 -28.781 -14.75 1 63.81 123 SER A CA 1
ATOM 950 C C . SER A 1 123 ? 1.958 -28.578 -14.82 1 63.81 123 SER A C 1
ATOM 952 O O . SER A 1 123 ? 2.566 -28.094 -13.867 1 63.81 123 SER A O 1
ATOM 954 N N . MET B 1 1 ? 8.102 -23.141 40.875 1 30.52 1 MET B N 1
ATOM 955 C CA . MET B 1 1 ? 7.809 -21.734 41.094 1 30.52 1 MET B CA 1
ATOM 956 C C . MET B 1 1 ? 8.688 -20.844 40.219 1 30.52 1 MET B C 1
ATOM 958 O O . MET B 1 1 ? 8.883 -19.672 40.5 1 30.52 1 MET B O 1
ATOM 962 N N . MET B 1 2 ? 9.625 -21.375 39.688 1 42.12 2 MET B N 1
ATOM 963 C CA . MET B 1 2 ? 10.523 -20.766 38.719 1 42.12 2 MET B CA 1
ATOM 964 C C . MET B 1 2 ? 9.742 -20.125 37.594 1 42.12 2 MET B C 1
ATOM 966 O O . MET B 1 2 ? 9.555 -20.734 36.531 1 42.12 2 MET B O 1
ATOM 970 N N . SER B 1 3 ? 8.531 -19.516 37.812 1 42.72 3 SER B N 1
ATOM 971 C CA . SER B 1 3 ? 7.262 -19.219 37.188 1 42.72 3 SER B CA 1
ATOM 972 C C . SER B 1 3 ? 7.465 -18.391 35.906 1 42.72 3 SER B C 1
ATOM 974 O O . SER B 1 3 ? 8.57 -17.922 35.656 1 42.72 3 SER B O 1
ATOM 976 N N . GLU B 1 4 ? 6.328 -17.25 35.469 1 42.41 4 GLU B N 1
ATOM 977 C CA . GLU B 1 4 ? 5.707 -16.219 34.656 1 42.41 4 GLU B CA 1
ATOM 978 C C . GLU B 1 4 ? 6.66 -15.047 34.406 1 42.41 4 GLU B C 1
ATOM 980 O O . GLU B 1 4 ? 6.258 -14.008 33.875 1 42.41 4 GLU B O 1
ATOM 985 N N . ASP B 1 5 ? 7.727 -15.031 35 1 46.03 5 ASP B N 1
ATOM 986 C CA . ASP B 1 5 ? 8.57 -13.844 35 1 46.03 5 ASP B CA 1
ATOM 987 C C . ASP B 1 5 ? 9.188 -13.602 33.625 1 46.03 5 ASP B C 1
ATOM 989 O O . ASP B 1 5 ? 9.742 -12.531 33.344 1 46.03 5 ASP B O 1
ATOM 993 N N . PHE B 1 6 ? 9.398 -14.633 32.969 1 53.06 6 PHE B N 1
ATOM 994 C CA . PHE B 1 6 ? 9.938 -14.438 31.641 1 53.06 6 PHE B CA 1
ATOM 995 C C . PHE B 1 6 ? 8.984 -13.617 30.781 1 53.06 6 PHE B C 1
ATOM 997 O O . PHE B 1 6 ? 9.414 -12.867 29.906 1 53.06 6 PHE B O 1
ATOM 1004 N N . GLY B 1 7 ? 7.617 -13.664 31.141 1 53 7 GLY B N 1
ATOM 1005 C CA . GLY B 1 7 ? 6.547 -12.914 30.5 1 53 7 GLY B CA 1
ATOM 1006 C C . GLY B 1 7 ? 6.559 -11.445 30.875 1 53 7 GLY B C 1
ATOM 1007 O O . GLY B 1 7 ? 6.168 -10.594 30.062 1 53 7 GLY B O 1
ATOM 1008 N N . GLU B 1 8 ? 7.008 -11.18 32.094 1 57.66 8 GLU B N 1
ATOM 1009 C CA . GLU B 1 8 ? 6.965 -9.812 32.625 1 57.66 8 GLU B CA 1
ATOM 1010 C C . GLU B 1 8 ? 8.07 -8.953 32 1 57.66 8 GLU B C 1
ATOM 1012 O O . GLU B 1 8 ? 7.84 -7.797 31.656 1 57.66 8 GLU B O 1
ATOM 1017 N N . GLU B 1 9 ? 9.281 -9.523 31.953 1 57.22 9 GLU B N 1
ATOM 1018 C CA . GLU B 1 9 ? 10.406 -8.766 31.406 1 57.22 9 GLU B CA 1
ATOM 1019 C C . GLU B 1 9 ? 10.203 -8.445 29.922 1 57.22 9 GLU B C 1
ATOM 1021 O O . GLU B 1 9 ? 10.508 -7.34 29.469 1 57.22 9 GLU B O 1
ATOM 1026 N N . ASP B 1 10 ? 9.68 -9.508 29.172 1 62.78 10 ASP B N 1
ATOM 1027 C CA . ASP B 1 10 ? 9.383 -9.273 27.766 1 62.78 10 ASP B CA 1
ATOM 1028 C C . ASP B 1 10 ? 8.281 -8.234 27.594 1 62.78 10 ASP B C 1
ATOM 1030 O O . ASP B 1 10 ? 8.336 -7.402 26.688 1 62.78 10 ASP B O 1
ATOM 1034 N N . SER B 1 11 ? 7.477 -8.211 28.719 1 75 11 SER B N 1
ATOM 1035 C CA . SER B 1 11 ? 6.367 -7.258 28.688 1 75 11 SER B CA 1
ATOM 1036 C C . SER B 1 11 ? 6.844 -5.848 29.016 1 75 11 SER B C 1
ATOM 1038 O O . SER B 1 11 ? 6.391 -4.879 28.406 1 75 11 SER B O 1
ATOM 1040 N N . PHE B 1 12 ? 7.879 -5.828 29.906 1 79.81 12 PHE B N 1
ATOM 1041 C CA . PHE B 1 12 ? 8.414 -4.52 30.25 1 79.81 12 PHE B CA 1
ATOM 1042 C C . PHE B 1 12 ? 9.164 -3.906 29.078 1 79.81 12 PHE B C 1
ATOM 1044 O O . PHE B 1 12 ? 9.016 -2.717 28.797 1 79.81 12 PHE B O 1
ATOM 1051 N N . GLY B 1 13 ? 9.977 -4.605 28.453 1 84.12 13 GLY B N 1
ATOM 1052 C CA . GLY B 1 13 ? 10.703 -4.141 27.281 1 84.12 13 GLY B CA 1
ATOM 1053 C C . GLY B 1 13 ? 9.789 -3.689 26.156 1 84.12 13 GLY B C 1
ATOM 1054 O O . GLY B 1 13 ? 10.016 -2.637 25.547 1 84.12 13 GLY B O 1
ATOM 1055 N N . ALA B 1 14 ? 8.859 -4.547 25.922 1 84.88 14 ALA B N 1
ATOM 1056 C CA . ALA B 1 14 ? 7.887 -4.203 24.891 1 84.88 14 ALA B CA 1
ATOM 1057 C C . ALA B 1 14 ? 7.156 -2.908 25.234 1 84.88 14 ALA B C 1
ATOM 1059 O O . ALA B 1 14 ? 6.934 -2.062 24.375 1 84.88 14 ALA B O 1
ATOM 1060 N N . ARG B 1 15 ? 6.84 -2.818 26.547 1 89.19 15 ARG B N 1
ATOM 1061 C CA . ARG B 1 15 ? 6.152 -1.613 27 1 89.19 15 ARG B CA 1
ATOM 1062 C C . ARG B 1 15 ? 7.051 -0.389 26.875 1 89.19 15 ARG B C 1
ATOM 1064 O O . ARG B 1 15 ? 6.594 0.687 26.484 1 89.19 15 ARG B O 1
ATOM 1071 N N . ALA B 1 16 ? 8.25 -0.447 27.188 1 89.5 16 ALA B N 1
ATOM 1072 C CA . ALA B 1 16 ? 9.211 0.653 27.094 1 89.5 16 ALA B CA 1
ATOM 1073 C C . ALA B 1 16 ? 9.422 1.08 25.656 1 89.5 16 ALA B C 1
ATOM 1075 O O . ALA B 1 16 ? 9.555 2.271 25.359 1 89.5 16 ALA B O 1
ATOM 1076 N N . MET B 1 17 ? 9.539 0.178 24.75 1 91.69 17 MET B N 1
ATOM 1077 C CA . MET B 1 17 ? 9.711 0.481 23.328 1 91.69 17 MET B CA 1
ATOM 1078 C C . MET B 1 17 ? 8.484 1.196 22.766 1 91.69 17 MET B C 1
ATOM 1080 O O . MET B 1 17 ? 8.609 2.119 21.969 1 91.69 17 MET B O 1
ATOM 1084 N N . GLN B 1 18 ? 7.355 0.761 23.234 1 92.69 18 GLN B N 1
ATOM 1085 C CA . GLN B 1 18 ? 6.121 1.402 22.797 1 92.69 18 GLN B CA 1
ATOM 1086 C C . GLN B 1 18 ? 6.066 2.857 23.25 1 92.69 18 GLN B C 1
ATOM 1088 O O . GLN B 1 18 ? 5.648 3.736 22.5 1 92.69 18 GLN B O 1
ATOM 1093 N N . GLU B 1 19 ? 6.465 3.037 24.484 1 94.62 19 GLU B N 1
ATOM 1094 C CA . GLU B 1 19 ? 6.473 4.387 25.047 1 94.62 19 GLU B CA 1
ATOM 1095 C C . GLU B 1 19 ? 7.449 5.289 24.297 1 94.62 19 GLU B C 1
ATOM 1097 O O . GLU B 1 19 ? 7.172 6.465 24.062 1 94.62 19 GLU B O 1
ATOM 1102 N N . ARG B 1 20 ? 8.57 4.789 23.953 1 96.25 20 ARG B N 1
ATOM 1103 C CA . ARG B 1 20 ? 9.547 5.551 23.188 1 96.25 20 ARG B CA 1
ATOM 1104 C C . ARG B 1 20 ? 9 5.934 21.828 1 96.25 20 ARG B C 1
ATOM 1106 O O . ARG B 1 20 ? 9.18 7.066 21.375 1 96.25 20 ARG B O 1
ATOM 1113 N N . THR B 1 21 ? 8.383 4.996 21.188 1 97.56 21 THR B N 1
ATOM 1114 C CA . THR B 1 21 ? 7.773 5.254 19.875 1 97.56 21 THR B CA 1
ATOM 1115 C C . THR B 1 21 ? 6.691 6.32 20 1 97.56 21 THR B C 1
ATOM 1117 O O . THR B 1 21 ? 6.602 7.215 19.156 1 97.56 21 THR B O 1
ATOM 1120 N N . HIS B 1 22 ? 5.879 6.234 21.016 1 97.69 22 HIS B N 1
ATOM 1121 C CA . HIS B 1 22 ? 4.828 7.219 21.234 1 97.69 22 HIS B CA 1
ATOM 1122 C C . HIS B 1 22 ? 5.414 8.617 21.422 1 97.69 22 HIS B C 1
ATOM 1124 O O . HIS B 1 22 ? 4.879 9.594 20.891 1 97.69 22 HIS B O 1
ATOM 1130 N N . ALA B 1 23 ? 6.473 8.719 22.188 1 98 23 ALA B N 1
ATOM 1131 C CA . ALA B 1 23 ? 7.129 10 22.422 1 98 23 ALA B CA 1
ATOM 1132 C C . ALA B 1 23 ? 7.672 10.578 21.109 1 98 23 ALA B C 1
ATOM 1134 O O . ALA B 1 23 ? 7.59 11.789 20.891 1 98 23 ALA B O 1
ATOM 1135 N N . GLU B 1 24 ? 8.273 9.719 20.297 1 98.19 24 GLU B N 1
ATOM 1136 C CA . GLU B 1 24 ? 8.781 10.148 19 1 98.19 24 GLU B CA 1
ATOM 1137 C C . GLU B 1 24 ? 7.648 10.664 18.109 1 98.19 24 GLU B C 1
ATOM 1139 O O . GLU B 1 24 ? 7.785 11.703 17.453 1 98.19 24 GLU B O 1
ATOM 1144 N N . LEU B 1 25 ? 6.57 9.945 18.062 1 98.69 25 LEU B N 1
ATOM 1145 C CA . LEU B 1 25 ? 5.414 10.336 17.266 1 98.69 25 LEU B CA 1
ATOM 1146 C C . LEU B 1 25 ? 4.828 11.656 17.766 1 98.69 25 LEU B C 1
ATOM 1148 O O . LEU B 1 25 ? 4.465 12.516 16.969 1 98.69 25 LEU B O 1
ATOM 1152 N N . GLN B 1 26 ? 4.699 11.805 19.062 1 98.5 26 GLN B N 1
ATOM 1153 C CA . GLN B 1 26 ? 4.219 13.055 19.656 1 98.5 26 GLN B CA 1
ATOM 1154 C C . GLN B 1 26 ? 5.082 14.234 19.219 1 98.5 26 GLN B C 1
ATOM 1156 O O . GLN B 1 26 ? 4.559 15.305 18.891 1 98.5 26 GLN B O 1
ATOM 1161 N N . GLU B 1 27 ? 6.344 14.008 19.234 1 98.5 27 GLU B N 1
ATOM 1162 C CA . GLU B 1 27 ? 7.262 15.062 18.812 1 98.5 27 GLU B CA 1
ATOM 1163 C C . GLU B 1 27 ? 7.043 15.414 17.344 1 98.5 27 GLU B C 1
ATOM 1165 O O . GLU B 1 27 ? 7.035 16.594 16.969 1 98.5 27 GLU B O 1
ATOM 1170 N N . MET B 1 28 ? 6.91 14.406 16.5 1 98.25 28 MET B N 1
ATOM 1171 C CA . MET B 1 28 ? 6.723 14.633 15.07 1 98.25 28 MET B CA 1
ATOM 1172 C C . MET B 1 28 ? 5.465 15.453 14.812 1 98.25 28 MET B C 1
ATOM 1174 O O . MET B 1 28 ? 5.5 16.438 14.062 1 98.25 28 MET B O 1
ATOM 1178 N N . VAL B 1 29 ? 4.34 15.062 15.461 1 98.06 29 VAL B N 1
ATOM 1179 C CA . VAL B 1 29 ? 3.078 15.719 15.148 1 98.06 29 VAL B CA 1
ATOM 1180 C C . VAL B 1 29 ? 3.057 17.109 15.758 1 98.06 29 VAL B C 1
ATOM 1182 O O . VAL B 1 29 ? 2.377 18.016 15.258 1 98.06 29 VAL B O 1
ATOM 1185 N N . SER B 1 30 ? 3.863 17.328 16.797 1 96.81 30 SER B N 1
ATOM 1186 C CA . SER B 1 30 ? 3.912 18.641 17.438 1 96.81 30 SER B CA 1
ATOM 1187 C C . SER B 1 30 ? 4.879 19.578 16.719 1 96.81 30 SER B C 1
ATOM 1189 O O . SER B 1 30 ? 4.793 20.797 16.859 1 96.81 30 SER B O 1
ATOM 1191 N N . SER B 1 31 ? 5.773 19.062 15.93 1 97 31 SER B N 1
ATOM 1192 C CA . SER B 1 31 ? 6.828 19.859 15.312 1 97 31 SER B CA 1
ATOM 1193 C C . SER B 1 31 ? 6.422 20.344 13.93 1 97 31 SER B C 1
ATOM 1195 O O . SER B 1 31 ? 7.133 21.141 13.305 1 97 31 SER B O 1
ATOM 1197 N N . HIS B 1 32 ? 5.344 19.875 13.445 1 96.5 32 HIS B N 1
ATOM 1198 C CA . HIS B 1 32 ? 4.887 20.25 12.109 1 96.5 32 HIS B CA 1
ATOM 1199 C C . HIS B 1 32 ? 3.418 20.656 12.133 1 96.5 32 HIS B C 1
ATOM 1201 O O . HIS B 1 32 ? 2.586 19.969 12.734 1 96.5 32 HIS B O 1
ATOM 1207 N N . ASN B 1 33 ? 3.062 21.734 11.438 1 95.94 33 ASN B N 1
ATOM 1208 C CA . ASN B 1 33 ? 1.687 22.219 11.406 1 95.94 33 ASN B CA 1
ATOM 1209 C C . ASN B 1 33 ? 0.786 21.281 10.602 1 95.94 33 ASN B C 1
ATOM 1211 O O . ASN B 1 33 ? -0.38 21.078 10.953 1 95.94 33 ASN B O 1
ATOM 1215 N N . ILE B 1 34 ? 1.315 20.812 9.484 1 97.94 34 ILE B N 1
ATOM 1216 C CA . ILE B 1 34 ? 0.625 19.859 8.633 1 97.94 34 ILE B CA 1
ATOM 1217 C C . ILE B 1 34 ? 1.532 18.656 8.375 1 97.94 34 ILE B C 1
ATOM 1219 O O . ILE B 1 34 ? 2.584 18.781 7.746 1 97.94 34 ILE B O 1
ATOM 1223 N N . LEU B 1 35 ? 1.166 17.484 8.938 1 98.62 35 LEU B N 1
ATOM 1224 C CA . LEU B 1 35 ? 1.975 16.281 8.844 1 98.62 35 LEU B CA 1
ATOM 1225 C C . LEU B 1 35 ? 1.13 15.094 8.383 1 98.62 35 LEU B C 1
ATOM 1227 O O . LEU B 1 35 ? 0.052 14.844 8.93 1 98.62 35 LEU B O 1
ATOM 1231 N N . ALA B 1 36 ? 1.552 14.43 7.359 1 98.81 36 ALA B N 1
ATOM 1232 C CA . ALA B 1 36 ? 0.866 13.242 6.855 1 98.81 36 ALA B CA 1
ATOM 1233 C C . ALA B 1 36 ? 1.752 12.008 6.969 1 98.81 36 ALA B C 1
ATOM 1235 O O . ALA B 1 36 ? 2.877 11.992 6.465 1 98.81 36 ALA B O 1
ATOM 1236 N N . PHE B 1 37 ? 1.316 10.984 7.688 1 98.88 37 PHE B N 1
ATOM 1237 C CA . PHE B 1 37 ? 1.939 9.664 7.633 1 98.88 37 PHE B CA 1
ATOM 1238 C C . PHE B 1 37 ? 1.424 8.875 6.438 1 98.88 37 PHE B C 1
ATOM 1240 O O . PHE B 1 37 ? 0.223 8.617 6.324 1 98.88 37 PHE B O 1
ATOM 1247 N N . ILE B 1 38 ? 2.258 8.406 5.523 1 98.5 38 ILE B N 1
ATOM 1248 C CA . ILE B 1 38 ? 1.813 7.801 4.273 1 98.5 38 ILE B CA 1
ATOM 1249 C C . ILE B 1 38 ? 2.697 6.602 3.939 1 98.5 38 ILE B C 1
ATOM 1251 O O . ILE B 1 38 ? 3.738 6.395 4.566 1 98.5 38 ILE B O 1
ATOM 1255 N N . LYS B 1 39 ? 2.287 5.746 3.08 1 96.75 39 LYS B N 1
ATOM 1256 C CA . LYS B 1 39 ? 3.15 4.754 2.451 1 96.75 39 LYS B CA 1
ATOM 1257 C C . LYS B 1 39 ? 3.926 5.359 1.284 1 96.75 39 LYS B C 1
ATOM 1259 O O . LYS B 1 39 ? 3.33 5.793 0.295 1 96.75 39 LYS B O 1
ATOM 1264 N N . GLY B 1 40 ? 5.23 5.402 1.41 1 95.06 40 GLY B N 1
ATOM 1265 C CA . GLY B 1 40 ? 6.047 6.152 0.466 1 95.06 40 GLY B CA 1
ATOM 1266 C C . GLY B 1 40 ? 6.336 7.57 0.919 1 95.06 40 GLY B C 1
ATOM 1267 O O . GLY B 1 40 ? 6.266 7.871 2.113 1 95.06 40 GLY B O 1
ATOM 1268 N N . ASN B 1 41 ? 6.809 8.391 -0.004 1 95.62 41 ASN B N 1
ATOM 1269 C CA . ASN B 1 41 ? 7.09 9.789 0.319 1 95.62 41 ASN B CA 1
ATOM 1270 C C . ASN B 1 41 ? 6.324 10.742 -0.597 1 95.62 41 ASN B C 1
ATOM 1272 O O . ASN B 1 41 ? 5.594 10.297 -1.487 1 95.62 41 ASN B O 1
ATOM 1276 N N . ARG B 1 42 ? 6.473 11.992 -0.32 1 95.44 42 ARG B N 1
ATOM 1277 C CA . ARG B 1 42 ? 5.703 13.031 -0.987 1 95.44 42 ARG B CA 1
ATOM 1278 C C . ARG B 1 42 ? 5.848 12.938 -2.502 1 95.44 42 ARG B C 1
ATOM 1280 O O . ARG B 1 42 ? 4.887 13.164 -3.238 1 95.44 42 ARG B O 1
ATOM 1287 N N . LEU B 1 43 ? 7.031 12.562 -2.996 1 94.31 43 LEU B N 1
ATOM 1288 C CA . LEU B 1 43 ? 7.328 12.547 -4.426 1 94.31 43 LEU B CA 1
ATOM 1289 C C . LEU B 1 43 ? 6.906 11.219 -5.051 1 94.31 43 LEU B C 1
ATOM 1291 O O . LEU B 1 43 ? 6.551 11.172 -6.23 1 94.31 43 LEU B O 1
ATOM 1295 N N . MET B 1 44 ? 6.926 10.211 -4.227 1 92.31 44 MET B N 1
ATOM 1296 C CA . MET B 1 44 ? 6.637 8.875 -4.758 1 92.31 44 MET B CA 1
ATOM 1297 C C . MET B 1 44 ? 5.789 8.078 -3.777 1 92.31 44 MET B C 1
ATOM 1299 O O . MET B 1 44 ? 6.246 7.07 -3.23 1 92.31 44 MET B O 1
ATOM 1303 N N . PRO B 1 45 ? 4.488 8.422 -3.691 1 95.06 45 PRO B N 1
ATOM 1304 C CA . PRO B 1 45 ? 3.627 7.574 -2.863 1 95.06 45 PRO B CA 1
ATOM 1305 C C . PRO B 1 45 ? 3.488 6.16 -3.416 1 95.06 45 PRO B C 1
ATOM 1307 O O . PRO B 1 45 ? 3.436 5.969 -4.633 1 95.06 45 PRO B O 1
ATOM 1310 N N . GLN B 1 46 ? 3.449 5.215 -2.545 1 91.62 46 GLN B N 1
ATOM 1311 C CA . GLN B 1 46 ? 3.502 3.818 -2.965 1 91.62 46 GLN B CA 1
ATOM 1312 C C . GLN B 1 46 ? 2.137 3.15 -2.826 1 91.62 46 GLN B C 1
ATOM 1314 O O . GLN B 1 46 ? 2.008 1.94 -3.023 1 91.62 46 GLN B O 1
ATOM 1319 N N . CYS B 1 47 ? 1.093 3.814 -2.574 1 93.06 47 CYS B N 1
ATOM 1320 C CA . CYS B 1 47 ? -0.295 3.377 -2.469 1 93.06 47 CYS B CA 1
ATOM 1321 C C . CYS B 1 47 ? -1.247 4.457 -2.973 1 93.06 47 CYS B C 1
ATOM 1323 O O . CYS B 1 47 ? -0.965 5.648 -2.838 1 93.06 47 CYS B O 1
ATOM 1325 N N . GLY B 1 48 ? -2.377 4.082 -3.527 1 92 48 GLY B N 1
ATOM 1326 C CA . GLY B 1 48 ? -3.336 5.023 -4.086 1 92 48 GLY B CA 1
ATOM 1327 C C . GLY B 1 48 ? -3.926 5.961 -3.051 1 92 48 GLY B C 1
ATOM 1328 O O . GLY B 1 48 ? -4.113 7.148 -3.316 1 92 48 GLY B O 1
ATOM 1329 N N . TYR B 1 49 ? -4.234 5.422 -1.877 1 95.06 49 TYR B N 1
ATOM 1330 C CA . TYR B 1 49 ? -4.82 6.25 -0.828 1 95.06 49 TYR B CA 1
ATOM 1331 C C . TYR B 1 49 ? -3.818 7.281 -0.327 1 95.06 49 TYR B C 1
ATOM 1333 O O . TYR B 1 49 ? -4.176 8.438 -0.089 1 95.06 49 TYR B O 1
ATOM 1341 N N . SER B 1 50 ? -2.555 6.883 -0.119 1 97.81 50 SER B N 1
ATOM 1342 C CA . SER B 1 50 ? -1.495 7.824 0.228 1 97.81 50 SER B CA 1
ATOM 1343 C C . SER B 1 50 ? -1.301 8.867 -0.868 1 97.81 50 SER B C 1
ATOM 1345 O O . SER B 1 50 ? -1.145 10.055 -0.581 1 97.81 50 SER B O 1
ATOM 1347 N N . GLY B 1 51 ? -1.32 8.398 -2.084 1 97.12 51 GLY B N 1
ATOM 1348 C CA . GLY B 1 51 ? -1.218 9.312 -3.205 1 97.12 51 GLY B CA 1
ATOM 1349 C C . GLY B 1 51 ? -2.328 10.352 -3.234 1 97.12 51 GLY B C 1
ATOM 1350 O O . GLY B 1 51 ? -2.074 11.531 -3.461 1 97.12 51 GLY B O 1
ATOM 1351 N N . THR B 1 52 ? -3.537 9.914 -2.992 1 97.44 52 THR B N 1
ATOM 1352 C CA . THR B 1 52 ? -4.691 10.805 -2.977 1 97.44 52 THR B CA 1
ATOM 1353 C C . THR B 1 52 ? -4.527 11.883 -1.909 1 97.44 52 THR B C 1
ATOM 1355 O O . THR B 1 52 ? -4.766 13.062 -2.17 1 97.44 52 THR B O 1
ATOM 1358 N N . LEU B 1 53 ? -4.133 11.484 -0.706 1 98.25 53 LEU B N 1
ATOM 1359 C CA . LEU B 1 53 ? -3.93 12.438 0.378 1 98.25 53 LEU B CA 1
ATOM 1360 C C . LEU B 1 53 ? -2.871 13.469 0.001 1 98.25 53 LEU B C 1
ATOM 1362 O O . LEU B 1 53 ? -3.072 14.672 0.197 1 98.25 53 LEU B O 1
ATOM 1366 N N . VAL B 1 54 ? -1.745 13.047 -0.564 1 98.44 54 VAL B N 1
ATOM 1367 C CA . VAL B 1 54 ? -0.668 13.938 -0.974 1 98.44 54 VAL B CA 1
ATOM 1368 C C . VAL B 1 54 ? -1.174 14.898 -2.051 1 98.44 54 VAL B C 1
ATOM 1370 O O . VAL B 1 54 ? -0.91 16.094 -1.993 1 98.44 54 VAL B O 1
ATOM 1373 N N . ASN B 1 55 ? -1.903 14.391 -2.992 1 97.94 55 ASN B N 1
ATOM 1374 C CA . ASN B 1 55 ? -2.443 15.203 -4.074 1 97.94 55 ASN B CA 1
ATOM 1375 C C . ASN B 1 55 ? -3.367 16.297 -3.539 1 97.94 55 ASN B C 1
ATOM 1377 O O . ASN B 1 55 ? -3.316 17.438 -3.998 1 97.94 55 ASN B O 1
ATOM 1381 N N . ILE B 1 56 ? -4.215 15.914 -2.66 1 98.12 56 ILE B N 1
ATOM 1382 C CA . ILE B 1 56 ? -5.137 16.859 -2.049 1 98.12 56 ILE B CA 1
ATOM 1383 C C . ILE B 1 56 ? -4.352 17.984 -1.374 1 98.12 56 ILE B C 1
ATOM 1385 O O . ILE B 1 56 ? -4.621 19.172 -1.603 1 98.12 56 ILE B O 1
ATOM 1389 N N . LEU B 1 57 ? -3.354 17.703 -0.562 1 97.75 57 LEU B N 1
ATOM 1390 C CA . LEU B 1 57 ? -2.572 18.703 0.154 1 97.75 57 LEU B CA 1
ATOM 1391 C C . LEU B 1 57 ? -1.798 19.594 -0.818 1 97.75 57 LEU B C 1
ATOM 1393 O O . LEU B 1 57 ? -1.69 20.797 -0.612 1 97.75 57 LEU B O 1
ATOM 1397 N N . GLN B 1 58 ? -1.303 19 -1.833 1 97.31 58 GLN B N 1
ATOM 1398 C CA . GLN B 1 58 ? -0.59 19.766 -2.852 1 97.31 58 GLN B CA 1
ATOM 1399 C C . GLN B 1 58 ? -1.524 20.734 -3.562 1 97.31 58 GLN B C 1
ATOM 1401 O O . GLN B 1 58 ? -1.134 21.859 -3.871 1 97.31 58 GLN B O 1
ATOM 1406 N N . SER B 1 59 ? -2.693 20.266 -3.848 1 96.94 59 SER B N 1
ATOM 1407 C CA . SER B 1 59 ? -3.652 21.094 -4.566 1 96.94 59 SER B CA 1
ATOM 1408 C C . SER B 1 59 ? -4.039 22.328 -3.742 1 96.94 59 SER B C 1
ATOM 1410 O O . SER B 1 59 ? -4.484 23.328 -4.297 1 96.94 59 SER B O 1
ATOM 1412 N N . LEU B 1 60 ? -3.979 22.25 -2.498 1 95.19 60 LEU B N 1
ATOM 1413 C CA . LEU B 1 60 ? -4.336 23.359 -1.606 1 95.19 60 LEU B CA 1
ATOM 1414 C C . LEU B 1 60 ? -3.174 24.328 -1.453 1 95.19 60 LEU B C 1
ATOM 1416 O O . LEU B 1 60 ? -3.309 25.359 -0.795 1 95.19 60 LEU B O 1
ATOM 1420 N N . SER B 1 61 ? -2.016 24.031 -2.033 1 93.5 61 SER B N 1
ATOM 1421 C CA . SER B 1 61 ? -0.849 24.891 -2.117 1 93.5 61 SER B CA 1
ATOM 1422 C C . SER B 1 61 ? -0.375 25.312 -0.73 1 93.5 61 SER B C 1
ATOM 1424 O O . SER B 1 61 ? -0.076 26.5 -0.502 1 93.5 61 SER B O 1
ATOM 1426 N N . VAL B 1 62 ? -0.378 24.391 0.208 1 92.31 62 VAL B N 1
ATOM 1427 C CA . VAL B 1 62 ? 0.129 24.641 1.555 1 92.31 62 VAL B CA 1
ATOM 1428 C C . VAL B 1 62 ? 1.352 23.766 1.812 1 92.31 62 VAL B C 1
ATOM 1430 O O . VAL B 1 62 ? 1.452 22.656 1.278 1 92.31 62 VAL B O 1
ATOM 1433 N N . PRO B 1 63 ? 2.303 24.328 2.559 1 95.25 63 PRO B N 1
ATOM 1434 C CA . PRO B 1 63 ? 3.438 23.484 2.928 1 95.25 63 PRO B CA 1
ATOM 1435 C C . PRO B 1 63 ? 3.047 22.344 3.879 1 95.25 63 PRO B C 1
ATOM 1437 O O . PRO B 1 63 ? 2.232 22.547 4.781 1 95.25 63 PRO B O 1
ATOM 1440 N N . PHE B 1 64 ? 3.539 21.219 3.662 1 97.25 64 PHE B N 1
ATOM 1441 C CA . PHE B 1 64 ? 3.297 20.078 4.543 1 97.25 64 PHE B CA 1
ATOM 1442 C C . PHE B 1 64 ? 4.473 19.109 4.512 1 97.25 64 PHE B C 1
ATOM 1444 O O . PHE B 1 64 ? 5.301 19.156 3.6 1 97.25 64 PHE B O 1
ATOM 1451 N N . GLU B 1 65 ? 4.586 18.281 5.555 1 97.81 65 GLU B N 1
ATOM 1452 C CA . GLU B 1 65 ? 5.602 17.234 5.641 1 97.81 65 GLU B CA 1
ATOM 1453 C C . GLU B 1 65 ? 4.965 15.852 5.59 1 97.81 65 GLU B C 1
ATOM 1455 O O . GLU B 1 65 ? 3.785 15.688 5.91 1 97.81 65 GLU B O 1
ATOM 1460 N N . THR B 1 66 ? 5.754 14.914 5.141 1 98.62 66 THR B N 1
ATOM 1461 C CA . THR B 1 66 ? 5.305 13.523 5.137 1 98.62 66 THR B CA 1
ATOM 1462 C C . THR B 1 66 ? 6.281 12.641 5.902 1 98.62 66 THR B C 1
ATOM 1464 O O . THR B 1 66 ? 7.473 12.953 5.996 1 98.62 66 THR B O 1
ATOM 1467 N N . VAL B 1 67 ? 5.793 11.617 6.484 1 98.69 67 VAL B N 1
ATOM 1468 C CA . VAL B 1 67 ? 6.586 10.547 7.074 1 98.69 67 VAL B CA 1
ATOM 1469 C C . VAL B 1 67 ? 6.301 9.234 6.34 1 98.69 67 VAL B C 1
ATOM 1471 O O . VAL B 1 67 ? 5.148 8.82 6.223 1 98.69 67 VAL B O 1
ATOM 1474 N N . ASP B 1 68 ? 7.309 8.656 5.855 1 97.88 68 ASP B N 1
ATOM 1475 C CA . ASP B 1 68 ? 7.176 7.359 5.203 1 97.88 68 ASP B CA 1
ATOM 1476 C C . ASP B 1 68 ? 7.152 6.227 6.23 1 97.88 68 ASP B C 1
ATOM 1478 O O . ASP B 1 68 ? 8.195 5.84 6.758 1 97.88 68 ASP B O 1
ATOM 1482 N N . VAL B 1 69 ? 5.961 5.559 6.348 1 97.31 69 VAL B N 1
ATOM 1483 C CA . VAL B 1 69 ? 5.824 4.574 7.41 1 97.31 69 VAL B CA 1
ATOM 1484 C C . VAL B 1 69 ? 6.445 3.248 6.973 1 97.31 69 VAL B C 1
ATOM 1486 O O . VAL B 1 69 ? 6.688 2.363 7.797 1 97.31 69 VAL B O 1
ATOM 1489 N N . LEU B 1 70 ? 6.656 3.068 5.723 1 93.06 70 LEU B N 1
ATOM 1490 C CA . LEU B 1 70 ? 7.242 1.825 5.234 1 93.06 70 LEU B CA 1
ATOM 1491 C C . LEU B 1 70 ? 8.711 1.717 5.648 1 93.06 70 LEU B C 1
ATOM 1493 O O . LEU B 1 70 ? 9.281 0.624 5.645 1 93.06 70 LEU B O 1
ATOM 1497 N N . ALA B 1 71 ? 9.359 2.801 6.004 1 93.5 71 ALA B N 1
ATOM 1498 C CA . ALA B 1 71 ? 10.789 2.836 6.32 1 93.5 71 ALA B CA 1
ATOM 1499 C C . ALA B 1 71 ? 11.047 2.301 7.727 1 93.5 71 ALA B C 1
ATOM 1501 O O . ALA B 1 71 ? 12.188 1.969 8.07 1 93.5 71 ALA B O 1
ATOM 1502 N N . ASP B 1 72 ? 10.047 2.275 8.555 1 94.88 72 ASP B N 1
ATOM 1503 C CA . ASP B 1 72 ? 10.211 1.891 9.953 1 94.88 72 ASP B CA 1
ATOM 1504 C C . ASP B 1 72 ? 8.945 1.233 10.492 1 94.88 72 ASP B C 1
ATOM 1506 O O . ASP B 1 72 ? 7.969 1.92 10.812 1 94.88 72 ASP B O 1
ATOM 1510 N N . GLU B 1 73 ? 9.023 -0.081 10.734 1 93.25 73 GLU B N 1
ATOM 1511 C CA . GLU B 1 73 ? 7.863 -0.845 11.195 1 93.25 73 GLU B CA 1
ATOM 1512 C C . GLU B 1 73 ? 7.363 -0.327 12.539 1 93.25 73 GLU B C 1
ATOM 1514 O O . GLU B 1 73 ? 6.164 -0.375 12.82 1 93.25 73 GLU B O 1
ATOM 1519 N N . ARG B 1 74 ? 8.289 0.092 13.375 1 94.81 74 ARG B N 1
ATOM 1520 C CA . ARG B 1 74 ? 7.895 0.66 14.656 1 94.81 74 ARG B CA 1
ATOM 1521 C C . ARG B 1 74 ? 6.98 1.863 14.461 1 94.81 74 ARG B C 1
ATOM 1523 O O . ARG B 1 74 ? 5.961 1.99 15.148 1 94.81 74 ARG B O 1
ATOM 1530 N N . ILE B 1 75 ? 7.281 2.684 13.461 1 97.56 75 ILE B N 1
ATOM 1531 C CA . ILE B 1 75 ? 6.496 3.877 13.172 1 97.56 75 ILE B CA 1
ATOM 1532 C C . ILE B 1 75 ? 5.172 3.475 12.523 1 97.56 75 ILE B C 1
ATOM 1534 O O . ILE B 1 75 ? 4.121 4.035 12.844 1 97.56 75 ILE B O 1
ATOM 1538 N N . ARG B 1 76 ? 5.258 2.506 11.617 1 97 76 ARG B N 1
ATOM 1539 C CA . ARG B 1 76 ? 4.059 2.031 10.93 1 97 76 ARG B CA 1
ATOM 1540 C C . ARG B 1 76 ? 3.021 1.526 11.922 1 97 76 ARG B C 1
ATOM 1542 O O . ARG B 1 76 ? 1.864 1.952 11.891 1 97 76 ARG B O 1
ATOM 1549 N N . GLN B 1 77 ? 3.406 0.722 12.898 1 95.69 77 GLN B N 1
ATOM 1550 C CA . GLN B 1 77 ? 2.486 0.193 13.906 1 95.69 77 GLN B CA 1
ATOM 1551 C C . GLN B 1 77 ? 2.188 1.235 14.977 1 95.69 77 GLN B C 1
ATOM 1553 O O . GLN B 1 77 ? 1.048 1.354 15.438 1 95.69 77 GLN B O 1
ATOM 1558 N N . GLY B 1 78 ? 3.129 1.993 15.32 1 98.19 78 GLY B N 1
ATOM 1559 C CA . GLY B 1 78 ? 2.994 2.988 16.375 1 98.19 78 GLY B CA 1
ATOM 1560 C C . GLY B 1 78 ? 1.965 4.055 16.047 1 98.19 78 GLY B C 1
ATOM 1561 O O . GLY B 1 78 ? 1.204 4.473 16.922 1 98.19 78 GLY B O 1
ATOM 1562 N N . ILE B 1 79 ? 1.932 4.5 14.844 1 98.69 79 ILE B N 1
ATOM 1563 C CA . ILE B 1 79 ? 1.031 5.598 14.508 1 98.69 79 ILE B CA 1
ATOM 1564 C C . ILE B 1 79 ? -0.416 5.113 14.562 1 98.69 79 ILE B C 1
ATOM 1566 O O . ILE B 1 79 ? -1.32 5.883 14.898 1 98.69 79 ILE B O 1
ATOM 1570 N N . LYS B 1 80 ? -0.65 3.861 14.188 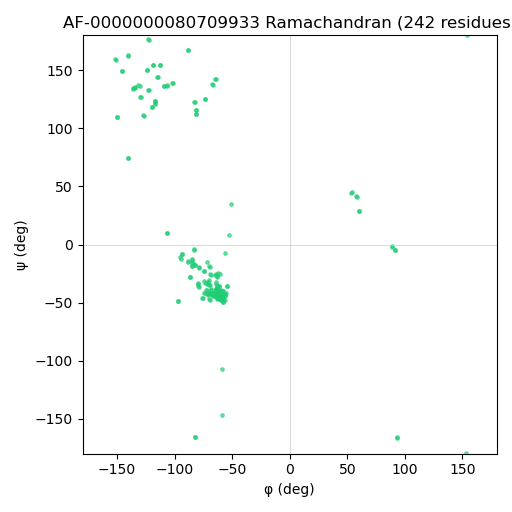1 98.12 80 LYS B N 1
ATOM 1571 C CA . LYS B 1 80 ? -1.988 3.289 14.297 1 98.12 80 LYS B CA 1
ATOM 1572 C C . LYS B 1 80 ? -2.434 3.223 15.758 1 98.12 80 LYS B C 1
ATOM 1574 O O . LYS B 1 80 ? -3.576 3.557 16.078 1 98.12 80 LYS B O 1
ATOM 1579 N N . ASP B 1 81 ? -1.497 2.883 16.609 1 98 81 ASP B N 1
ATOM 1580 C CA . ASP B 1 81 ? -1.784 2.834 18.031 1 98 81 ASP B CA 1
ATOM 1581 C C . ASP B 1 81 ? -1.968 4.238 18.609 1 98 81 ASP B C 1
ATOM 1583 O O . ASP B 1 81 ? -2.885 4.477 19.406 1 98 81 ASP B O 1
ATOM 1587 N N . PHE B 1 82 ? -1.116 5.145 18.203 1 98.56 82 PHE B N 1
ATOM 1588 C CA . PHE B 1 82 ? -1.093 6.523 18.672 1 98.56 82 PHE B CA 1
ATOM 1589 C C . PHE B 1 82 ? -2.41 7.223 18.375 1 98.56 82 PHE B C 1
ATOM 1591 O O . PHE B 1 82 ? -2.951 7.938 19.219 1 98.56 82 PHE B O 1
ATOM 1598 N N . SER B 1 83 ? -2.973 6.957 17.203 1 98.56 83 SER B N 1
ATOM 1599 C CA . SER B 1 83 ? -4.195 7.613 16.75 1 98.56 83 SER B CA 1
ATOM 1600 C C . SER B 1 83 ? -5.426 6.766 17.062 1 98.56 83 SER B C 1
ATOM 1602 O O . SER B 1 83 ? -6.559 7.234 16.938 1 98.56 83 SER B O 1
ATOM 1604 N N . ASN B 1 84 ? -5.203 5.512 17.469 1 98.06 84 ASN B N 1
ATOM 1605 C CA . ASN B 1 84 ? -6.289 4.543 17.594 1 98.06 84 ASN B CA 1
ATOM 1606 C C . ASN B 1 84 ? -7.09 4.441 16.297 1 98.06 84 ASN B C 1
ATOM 1608 O O . ASN B 1 84 ? -8.32 4.539 16.312 1 98.06 84 ASN B O 1
ATOM 1612 N N . TRP B 1 85 ? -6.438 4.375 15.188 1 97.88 85 TRP B N 1
ATOM 1613 C CA . TRP B 1 85 ? -6.973 4.266 13.836 1 97.88 85 TRP B CA 1
ATOM 1614 C C . TRP B 1 85 ? -6.223 3.207 13.031 1 97.88 85 TRP B C 1
ATOM 1616 O O . TRP B 1 85 ? -4.988 3.174 13.039 1 97.88 85 TRP B O 1
ATOM 1626 N N . PRO B 1 86 ? -6.863 2.361 12.32 1 96.06 86 PRO B N 1
ATOM 1627 C CA . PRO B 1 86 ? -6.211 1.143 11.836 1 96.06 86 PRO B CA 1
ATOM 1628 C C . PRO B 1 86 ? -5.52 1.338 10.484 1 96.06 86 PRO B C 1
ATOM 1630 O O . PRO B 1 86 ? -4.723 0.495 10.07 1 96.06 86 PRO B O 1
ATOM 1633 N N . THR B 1 87 ? -5.844 2.461 9.789 1 96.25 87 THR B N 1
ATOM 1634 C CA . THR B 1 87 ? -5.406 2.479 8.398 1 96.25 87 THR B CA 1
ATOM 1635 C C . THR B 1 87 ? -4.441 3.633 8.148 1 96.25 87 THR B C 1
ATOM 1637 O O . THR B 1 87 ? -4.316 4.535 8.977 1 96.25 87 THR B O 1
ATOM 1640 N N . ILE B 1 88 ? -3.588 3.516 7.176 1 97.62 88 ILE B N 1
ATOM 1641 C CA . ILE B 1 88 ? -2.703 4.512 6.582 1 97.62 88 ILE B CA 1
ATOM 1642 C C . ILE B 1 88 ? -3.197 4.871 5.184 1 97.62 88 ILE B C 1
ATOM 1644 O O . ILE B 1 88 ? -3.656 4 4.438 1 97.62 88 ILE B O 1
ATOM 1648 N N . PRO B 1 89 ? -3.18 6.066 4.938 1 98.31 89 PRO B N 1
ATOM 1649 C CA . PRO B 1 89 ? -2.492 7.219 5.527 1 98.31 89 PRO B CA 1
ATOM 1650 C C . PRO B 1 89 ? -3.279 7.859 6.668 1 98.31 89 PRO B C 1
ATOM 1652 O O . PRO B 1 89 ? -4.434 7.496 6.902 1 98.31 89 PRO B O 1
ATOM 1655 N N . GLN B 1 90 ? -2.574 8.75 7.422 1 98.88 90 GLN B N 1
ATOM 1656 C CA . GLN B 1 90 ? -3.18 9.531 8.492 1 98.88 90 GLN B CA 1
ATOM 1657 C C . GLN B 1 90 ? -2.711 10.984 8.445 1 98.88 90 GLN B C 1
ATOM 1659 O O . GLN B 1 90 ? -1.513 11.258 8.344 1 98.88 90 GLN B O 1
ATOM 1664 N N . LEU B 1 91 ? -3.654 11.938 8.578 1 98.88 91 LEU B N 1
ATOM 1665 C CA . LEU B 1 91 ? -3.354 13.367 8.523 1 98.88 91 LEU B CA 1
ATOM 1666 C C . LEU B 1 91 ? -3.445 13.992 9.914 1 98.88 91 LEU B C 1
ATOM 1668 O O . LEU B 1 91 ? -4.379 13.703 10.672 1 98.88 91 LEU B O 1
ATOM 1672 N N . TYR B 1 92 ? -2.529 14.797 10.242 1 98.56 92 TYR B N 1
ATOM 1673 C CA . TYR B 1 92 ? -2.504 15.602 11.461 1 98.56 92 TYR B CA 1
ATOM 1674 C C . TYR B 1 92 ? -2.398 17.094 11.133 1 98.56 92 TYR B C 1
ATOM 1676 O O . TYR B 1 92 ? -1.599 17.484 10.281 1 98.56 92 TYR B O 1
ATOM 1684 N N . LEU B 1 93 ? -3.18 17.891 11.734 1 98.06 93 LEU B N 1
ATOM 1685 C CA . LEU B 1 93 ? -3.135 19.359 11.672 1 98.06 93 LEU B CA 1
ATOM 1686 C C . LEU B 1 93 ? -2.908 19.953 13.055 1 98.06 93 LEU B C 1
ATOM 1688 O O . LEU B 1 93 ? -3.703 19.734 13.977 1 98.06 93 LEU B O 1
ATOM 1692 N N . GLY B 1 94 ? -1.805 20.641 13.164 1 95.25 94 GLY B N 1
ATOM 1693 C CA . GLY B 1 94 ? -1.518 21.234 14.461 1 95.25 94 GLY 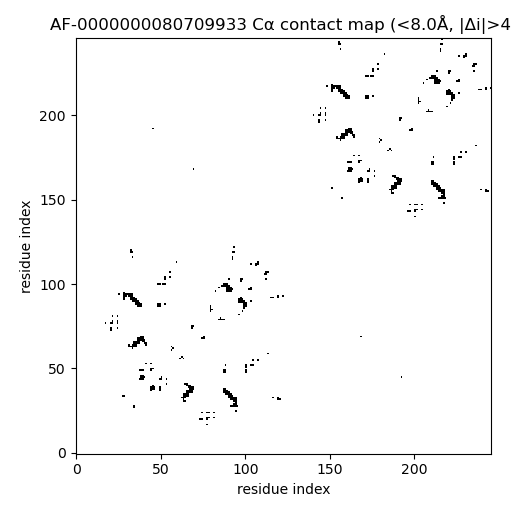B CA 1
ATOM 1694 C C . GLY B 1 94 ? -1.401 20.219 15.578 1 95.25 94 GLY B C 1
ATOM 1695 O O . GLY B 1 94 ? -1.882 20.453 16.688 1 95.25 94 GLY B O 1
ATOM 1696 N N . GLY B 1 95 ? -0.996 19.047 15.219 1 96.56 95 GLY B N 1
ATOM 1697 C CA . GLY B 1 95 ? -0.796 18 16.203 1 96.56 95 GLY B CA 1
ATOM 1698 C C . GLY B 1 95 ? -2.047 17.172 16.469 1 96.56 95 GLY B C 1
ATOM 1699 O O . GLY B 1 95 ? -2.014 16.203 17.234 1 96.56 95 GLY B O 1
ATOM 1700 N N . GLU B 1 96 ? -3.156 17.5 15.844 1 96.81 96 GLU B N 1
ATOM 1701 C CA . GLU B 1 96 ? -4.418 16.797 16.047 1 96.81 96 GLU B CA 1
ATOM 1702 C C . GLU B 1 96 ? -4.691 15.82 14.898 1 96.81 96 GLU B C 1
ATOM 1704 O O . GLU B 1 96 ? -4.531 16.172 13.727 1 96.81 96 GLU B O 1
ATOM 1709 N N . PHE B 1 97 ? -5.176 14.672 15.281 1 98.69 97 PHE B N 1
ATOM 1710 C CA . PHE B 1 97 ? -5.52 13.664 14.297 1 98.69 97 PHE B CA 1
ATOM 1711 C C . PHE B 1 97 ? -6.801 14.039 13.555 1 98.69 97 PHE B C 1
ATOM 1713 O O . PHE B 1 97 ? -7.836 14.273 14.18 1 98.69 97 PHE B O 1
ATOM 1720 N N . ILE B 1 98 ? -6.746 14.086 12.188 1 98.62 98 ILE B N 1
ATOM 1721 C CA . ILE B 1 98 ? -7.898 14.438 11.359 1 98.62 98 ILE B CA 1
ATOM 1722 C C . ILE B 1 98 ? -8.578 13.164 10.859 1 98.62 98 ILE B C 1
ATOM 1724 O O . ILE B 1 98 ? -9.805 13.039 10.914 1 98.62 98 ILE B O 1
ATOM 1728 N N . GLY B 1 99 ? -7.766 12.219 10.312 1 98.5 99 GLY B N 1
ATOM 1729 C CA . GLY B 1 99 ? -8.328 10.992 9.789 1 98.5 99 GLY B CA 1
ATOM 1730 C C . GLY B 1 99 ? -7.484 10.367 8.688 1 98.5 99 GLY B C 1
ATOM 1731 O O . GLY B 1 99 ? -6.398 10.867 8.383 1 98.5 99 GLY B O 1
ATOM 1732 N N . GLY B 1 100 ? -7.996 9.281 8.219 1 97.94 100 GLY B N 1
ATOM 1733 C CA . GLY B 1 100 ? -7.402 8.625 7.066 1 97.94 100 GLY B CA 1
ATOM 1734 C C . GLY B 1 100 ? -7.844 9.234 5.746 1 97.94 100 GLY B C 1
ATOM 1735 O O . GLY B 1 100 ? -8.414 10.32 5.719 1 97.94 100 GLY B O 1
ATOM 1736 N N . ALA B 1 101 ? -7.57 8.508 4.699 1 97.44 101 ALA B N 1
ATOM 1737 C CA . ALA B 1 101 ? -7.809 9.016 3.352 1 97.44 101 ALA B CA 1
ATOM 1738 C C . ALA B 1 101 ? -9.297 9.297 3.125 1 97.44 101 ALA B C 1
ATOM 1740 O O . ALA B 1 101 ? -9.664 10.344 2.596 1 97.44 101 ALA B O 1
ATOM 1741 N N . ASP B 1 102 ? -10.18 8.367 3.512 1 97.38 102 ASP B N 1
ATOM 1742 C CA . ASP B 1 102 ? -11.617 8.523 3.273 1 97.38 102 ASP B CA 1
ATOM 1743 C C . ASP B 1 102 ? -12.148 9.789 3.941 1 97.38 102 ASP B C 1
ATOM 1745 O O . ASP B 1 102 ? -12.922 10.531 3.344 1 97.38 102 ASP B O 1
ATOM 1749 N N . ILE B 1 103 ? -11.75 10.047 5.172 1 98.25 103 ILE B N 1
ATOM 1750 C CA . ILE B 1 103 ? -12.195 11.219 5.918 1 98.25 103 ILE B CA 1
ATOM 1751 C C . ILE B 1 103 ? -11.664 12.484 5.262 1 98.25 103 ILE B C 1
ATOM 1753 O O . ILE B 1 103 ? -12.398 13.453 5.074 1 98.25 103 ILE B O 1
ATOM 1757 N N . VAL B 1 104 ? -10.414 12.477 4.891 1 98.5 104 VAL B N 1
ATOM 1758 C CA . VAL B 1 104 ? -9.781 13.656 4.301 1 98.5 104 VAL B CA 1
ATOM 1759 C C . VAL B 1 104 ? -10.445 13.984 2.967 1 98.5 104 VAL B C 1
ATOM 1761 O O . VAL B 1 104 ? -10.695 15.156 2.662 1 98.5 104 VAL B O 1
ATOM 1764 N N . ILE B 1 105 ? -10.758 12.977 2.16 1 98.38 105 ILE B N 1
ATOM 1765 C CA . ILE B 1 105 ? -11.438 13.18 0.883 1 98.38 105 ILE B CA 1
ATOM 1766 C C . ILE B 1 105 ? -12.781 13.852 1.115 1 98.38 105 ILE B C 1
ATOM 1768 O O . ILE B 1 105 ? -13.125 14.82 0.432 1 98.38 105 ILE B O 1
ATOM 1772 N N . GLU B 1 106 ? -13.523 13.32 2.086 1 98.56 106 GLU B N 1
ATOM 1773 C CA . GLU B 1 106 ? -14.828 13.891 2.408 1 98.56 106 GLU B CA 1
ATOM 1774 C C . GLU B 1 106 ? -14.703 15.352 2.842 1 98.56 106 GLU B C 1
ATOM 1776 O O . GLU B 1 106 ? -15.453 16.203 2.379 1 98.56 106 GLU B O 1
ATOM 1781 N N . LEU B 1 107 ? -13.781 15.617 3.719 1 98.62 107 LEU B N 1
ATOM 1782 C CA . LEU B 1 107 ? -13.57 16.984 4.199 1 98.62 107 LEU B CA 1
ATOM 1783 C C . LEU B 1 107 ? -13.141 17.906 3.062 1 98.62 107 LEU B C 1
ATOM 1785 O O . LEU B 1 107 ? -13.531 19.062 3.02 1 98.62 107 LEU B O 1
ATOM 1789 N N . PHE B 1 108 ? -12.305 17.422 2.139 1 98.56 108 PHE B N 1
ATOM 1790 C CA . PHE B 1 108 ? -11.859 18.203 0.989 1 98.56 108 PHE B CA 1
ATOM 1791 C C . PHE B 1 108 ? -13.031 18.562 0.084 1 98.56 108 PHE B C 1
ATOM 1793 O O . PHE B 1 108 ? -13.172 19.703 -0.336 1 98.56 108 PHE B O 1
ATOM 1800 N N . GLN B 1 109 ? -13.859 17.547 -0.168 1 98.06 109 GLN B N 1
ATOM 1801 C CA . GLN B 1 109 ? -15 17.719 -1.057 1 98.06 109 GLN B CA 1
ATOM 1802 C C . GLN B 1 109 ? -15.992 18.734 -0.474 1 98.06 109 GLN B C 1
ATOM 1804 O O . GLN B 1 109 ? -16.609 19.5 -1.213 1 98.06 109 GLN B O 1
ATOM 1809 N N . SER B 1 110 ? -16.125 18.781 0.803 1 98 110 SER B N 1
ATOM 1810 C CA . SER B 1 110 ? -17.078 19.672 1.459 1 98 110 SER B CA 1
ATOM 1811 C C . SER B 1 110 ? -16.484 21.062 1.639 1 98 110 SER B C 1
ATOM 1813 O O . SER B 1 110 ? -17.188 22 2.008 1 98 110 SER B O 1
ATOM 1815 N N . GLY B 1 111 ? -15.195 21.188 1.504 1 97.31 111 GLY B N 1
ATOM 1816 C CA . GLY B 1 111 ? -14.516 22.469 1.691 1 97.31 111 GLY B CA 1
ATOM 1817 C C . GLY B 1 111 ? -14.047 22.688 3.117 1 97.31 111 GLY B C 1
ATOM 1818 O O . GLY B 1 111 ? -13.336 23.656 3.4 1 97.31 111 GLY B O 1
ATOM 1819 N N . GLU B 1 112 ? -14.383 21.781 3.965 1 98.06 112 GLU B N 1
ATOM 1820 C CA . GLU B 1 112 ? -14.055 21.922 5.379 1 98.06 112 GLU B CA 1
ATOM 1821 C C . GLU B 1 112 ? -12.562 21.75 5.621 1 98.06 112 GLU B C 1
ATOM 1823 O O . GLU B 1 112 ? -11.992 22.375 6.516 1 98.06 112 GLU B O 1
ATOM 1828 N N . LEU B 1 113 ? -11.938 20.953 4.859 1 98.06 113 LEU B N 1
ATOM 1829 C CA . LEU B 1 113 ? -10.508 20.734 5.027 1 98.06 113 LEU B CA 1
ATOM 1830 C C . LEU B 1 113 ? -9.727 22.047 4.871 1 98.06 113 LEU B C 1
ATOM 1832 O O . LEU B 1 113 ? -8.82 22.328 5.652 1 98.06 113 LEU B O 1
ATOM 1836 N N . GLN B 1 114 ? -10.047 22.75 3.852 1 96.12 114 GLN B N 1
ATOM 1837 C CA . GLN B 1 114 ? -9.383 24.031 3.611 1 96.12 114 GLN B CA 1
ATOM 1838 C C . GLN B 1 114 ? -9.516 24.953 4.816 1 96.12 114 GLN B C 1
ATOM 1840 O O . GLN B 1 114 ? -8.562 25.625 5.199 1 96.12 114 GLN B O 1
ATOM 1845 N N . GLU B 1 115 ? -10.688 24.922 5.348 1 95.56 115 GLU B N 1
ATOM 1846 C CA . GLU B 1 115 ? -10.93 25.75 6.527 1 95.56 115 GLU B CA 1
ATOM 1847 C C . GLU B 1 115 ? -10.055 25.312 7.695 1 95.56 115 GLU B C 1
ATOM 1849 O O . GLU B 1 115 ? -9.477 26.156 8.391 1 95.56 115 GLU B O 1
ATOM 1854 N N . MET B 1 116 ? -9.984 24.031 7.875 1 96.5 116 MET B N 1
ATOM 1855 C CA . MET B 1 116 ? -9.188 23.484 8.969 1 96.5 116 MET B CA 1
ATOM 1856 C C . MET B 1 116 ? -7.715 23.812 8.789 1 96.5 116 MET B C 1
ATOM 1858 O O . MET B 1 116 ? -7.023 24.141 9.758 1 96.5 116 MET B O 1
ATOM 1862 N N . ILE B 1 117 ? -7.234 23.828 7.621 1 95.5 117 ILE B N 1
ATOM 1863 C CA . ILE B 1 117 ? -5.832 24.078 7.309 1 95.5 117 ILE B CA 1
ATOM 1864 C C . ILE B 1 117 ? -5.516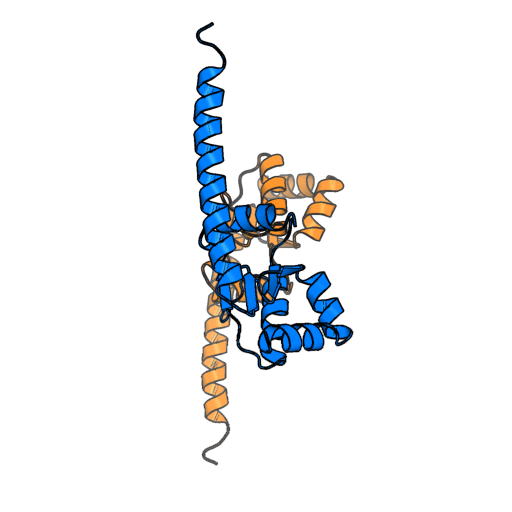 25.562 7.539 1 95.5 117 ILE B C 1
ATOM 1866 O O . ILE B 1 117 ? -4.441 25.891 8.047 1 95.5 117 ILE B O 1
ATOM 1870 N N . GLU B 1 118 ? -6.418 26.359 7.18 1 90.56 118 GLU B N 1
ATOM 1871 C CA . GLU B 1 118 ? -6.234 27.781 7.398 1 90.56 118 GLU B CA 1
ATOM 1872 C C . GLU B 1 118 ? -6.133 28.109 8.891 1 90.56 118 GLU B C 1
ATOM 1874 O O . GLU B 1 118 ? -5.336 28.969 9.289 1 90.56 118 GLU B O 1
ATOM 1879 N N . VAL B 1 119 ? -6.902 27.406 9.594 1 87.56 119 VAL B N 1
ATOM 1880 C CA . VAL B 1 119 ? -6.871 27.609 11.031 1 87.56 119 VAL B CA 1
ATOM 1881 C C . VAL B 1 119 ? -5.539 27.125 11.594 1 87.56 119 VAL B C 1
ATOM 1883 O O . VAL B 1 119 ? -4.926 27.781 12.438 1 87.56 119 VAL B O 1
ATOM 1886 N N . ALA B 1 120 ? -5.055 26.016 11.156 1 84.19 120 ALA B N 1
ATOM 1887 C CA . ALA B 1 120 ? -3.809 25.406 11.633 1 84.19 120 ALA B CA 1
ATOM 1888 C C . ALA B 1 120 ? -2.604 26.25 11.211 1 84.19 120 ALA B C 1
ATOM 1890 O O . ALA B 1 120 ? -1.623 26.344 11.953 1 84.19 120 ALA B O 1
ATOM 1891 N N . ALA B 1 121 ? -2.646 26.781 10.023 1 76.75 121 ALA B N 1
ATOM 1892 C CA . ALA B 1 121 ? -1.556 27.609 9.523 1 76.75 121 ALA B CA 1
ATOM 1893 C C . ALA B 1 121 ? -1.474 28.922 10.289 1 76.75 121 ALA B C 1
ATOM 1895 O O . ALA B 1 121 ? -0.407 29.547 10.367 1 76.75 121 ALA B O 1
ATOM 1896 N N . ALA B 1 122 ? -2.633 29.281 10.805 1 73.19 122 ALA B N 1
ATOM 1897 C CA . ALA B 1 122 ? -2.688 30.562 11.508 1 73.19 122 ALA B CA 1
ATOM 1898 C C . ALA B 1 122 ? -2.254 30.406 12.969 1 73.19 122 ALA B C 1
ATOM 1900 O O . ALA B 1 122 ? -1.943 31.391 13.633 1 73.19 122 ALA B O 1
ATOM 1901 N N . SER B 1 123 ? -2.166 29.156 13.398 1 63.94 123 SER B N 1
ATOM 1902 C CA . SER B 1 123 ? -1.822 28.953 14.805 1 63.94 123 SER B CA 1
ATOM 1903 C C . SER B 1 123 ? -0.316 28.812 14.992 1 63.94 123 SER B C 1
ATOM 1905 O O . SER B 1 123 ? 0.385 28.359 14.078 1 63.94 123 SER B O 1
#

Nearest PDB structures (foldseek):
  2mma-assembly1_A  TM=9.795E-01  e=6.037E-13  Arabidopsis thaliana
  2yan-assembly2_B  TM=9.511E-01  e=1.983E-10  Homo sapiens
  2wci-assembly1_A  TM=9.660E-01  e=3.947E-10  Escherichia coli
  3zyw-assembly1_A  TM=9.652E-01  e=3.138E-10  Homo sapiens
  5y4u-assembly1_A  TM=9.092E-01  e=2.755E-08  Saccharomyces cerevisiae S288C

Foldseek 3Di:
DVPCVVVVVVVVVVVVLLVVLLVVLLCVLQVWQKEKEAADALVDGPDPLRPLLSVLVVVLVDDYGYDHCVVDVSNVVNVCVNLVHNDDIWIHGNSHTQDGSVRCVVCSVVVNNSVSSVVSVVD/DVDCVVVVVVVVVVVVLLVVLLVVLLCVLQVWQKEKEAADALVDGPDPLRPLLSVLVVVLVDDYGYDHCVVDVSNVVNVCVNLVHNDDIWIHGNSHTQDGSVRCVVCSVVVNNSVSNVVSVVD

Sequence (246 aa):
MMSEDFGEEDSFGARAMQERTHAELQEMVSSHNILAFIKGNRLMPQCGYSGTLVNILQSLSVPFETVDVLADERIRQGIKDFSNWPTIPQLYLGGEFIGGADIVIELFQSGELQEMIEVAAASMMSEDFGEEDSFGARAMQERTHAELQEMVSSHNILAFIKGNRLMPQCGYSGTLVNILQSLSVPFETVDVLADERIRQGIKDFSNWPTIPQLYLGGEFIGGADIVIELFQSGELQEMIEVAAAS

Radius of gyration: 22.32 Å; Cα contacts (8 Å, |Δi|>4): 325; chains: 2; bounding box: 30×61×81 Å

Organism: Ectocarpus siliculosus (NCBI:txid2880)

InterPro domains:
  IPR002109 Glutaredoxin [PF00462] (37-98)
  IPR004480 Monothiol glutaredoxin-related [PTHR10293] (16-120)
  IPR004480 Monothiol glutaredoxin-related [TIGR00365] (22-118)
  IPR014434 Monothiol glutaredoxin [PIRSF005894] (19-122)
  IPR033658 Glutaredoxin, PICOT-like [cd03028] (25-114)
  IPR036249 Thioredoxin-like superfamily [SSF52833] (21-118)

Solvent-accessible surface area (backbone atoms only — not comparable to full-atom values): 13384 Å² total; per-residue (Å²): 130,95,71,67,60,72,57,48,55,56,44,46,54,52,49,51,51,49,50,52,48,50,53,53,50,51,50,56,36,65,72,31,50,35,35,34,42,24,42,35,43,87,90,54,46,71,40,70,53,25,37,50,48,50,50,52,47,55,73,67,73,53,85,68,48,69,42,45,29,77,80,34,66,67,53,44,55,40,52,28,62,73,67,71,41,94,64,80,15,38,37,28,49,58,49,38,83,74,38,35,42,72,52,48,51,53,31,49,74,72,48,51,39,59,54,53,48,53,52,31,71,69,97,127,91,66,73,56,72,58,49,55,55,45,48,53,52,49,51,53,50,51,50,48,49,53,53,50,53,50,54,35,65,73,31,50,35,34,34,41,24,43,34,44,89,90,53,45,71,40,70,54,25,36,50,49,50,50,54,46,54,71,67,71,54,86,68,47,65,41,46,31,76,81,34,65,67,54,42,54,39,51,29,62,74,67,73,39,94,64,80,15,38,36,28,49,59,49,38,82,74,37,35,41,70,53,50,51,54,31,49,74,71,48,51,41,59,53,53,48,53,53,30,70,70,98

pLDDT: mean 91.45, std 14.06, range [30.52, 98.88]